Protein AF-A0AAV3FFI3-F1 (afdb_monomer_lite)

Sequence (305 aa):
MKSKNLKRFFKAIIVFIGLTLIIIVLMWIGVRVRYELLNNGFVESNINKFISGYFTLAALIGTILTLGYTWQSSKEKNLIEIVTKNRADWVKEMKVLFSDYFTKYDELKDNKNNINTNLDEGTTVKERTLTQIRNEISLRLNPNGVIDNEILSDLNNLILESKKTSNNKAETKKVKRNKKSKSDSIKGRKLSLREKVEKKIKIYLKCEWERIKFETKEGLKEYDFEYEFKKIQLINYFNYEEITVKELNNILIEIKLNQKSLLKKIYPQKTLSDEDINKQILKKIKKDKLSRKQVIQIITRIEEV

pLDDT: mean 72.65, std 15.22, range [31.03, 92.12]

Secondary structure (DSSP, 8-state):
--HHHHHHHHHHHHHHHHHHHHHHHHHHHHHHHHHHHHHTT--HHHHHHHHHHHHHHHHHHHHHHHHHHHHHHHHHHHHHHHHHHHHHHHHHHHHHHHHHHHHHHHHHHHHTTS-SS--HHHHHHHHHHHHHHHHHHHHHS-TT-HHHHHHHHHHHHHHHHHHHHHHTTTTTTSS-----------------HHHHHHHHHHHHHHHHHHHHHHHHHH-S----HHHHHHHHHHHHHHHTTSS-HHHHHHHHHHTT--HHHHHTTT-SS----HHHHHHHHHHHHHTT-S-HHHHHHHHHHHHH-

Structure (mmCIF, N/CA/C/O backbone):
data_AF-A0AAV3FFI3-F1
#
_entry.id   AF-A0AAV3FFI3-F1
#
loop_
_atom_site.group_PDB
_atom_site.id
_atom_site.type_symbol
_atom_site.label_atom_id
_atom_site.label_alt_id
_atom_site.label_comp_id
_atom_site.label_asym_id
_atom_site.label_entity_id
_atom_site.label_seq_id
_atom_site.pdbx_PDB_ins_code
_atom_site.Cartn_x
_atom_site.Cartn_y
_atom_site.Cartn_z
_atom_site.occupancy
_atom_site.B_iso_or_equiv
_atom_site.auth_seq_id
_atom_site.auth_comp_id
_atom_site.auth_asym_id
_atom_site.auth_atom_id
_atom_site.pdbx_PDB_model_num
ATOM 1 N N . MET A 1 1 ? 7.363 -17.527 -12.612 1.00 45.34 1 MET A N 1
ATOM 2 C CA . MET A 1 1 ? 7.727 -16.310 -13.376 1.00 45.34 1 MET A CA 1
ATOM 3 C C . MET A 1 1 ? 6.502 -15.859 -14.168 1.00 45.34 1 MET A C 1
ATOM 5 O O . MET A 1 1 ? 5.977 -16.654 -14.935 1.00 45.34 1 MET A O 1
ATOM 9 N N . LYS A 1 2 ? 5.954 -14.661 -13.907 1.00 45.53 2 LYS A N 1
ATOM 10 C CA . LYS A 1 2 ? 4.679 -14.197 -14.499 1.00 45.53 2 LYS A CA 1
ATOM 11 C C . LYS A 1 2 ? 4.798 -14.096 -16.033 1.00 45.53 2 LYS A C 1
ATOM 13 O O . LYS A 1 2 ? 5.769 -13.527 -16.527 1.00 45.53 2 LYS A O 1
ATOM 18 N N . SER A 1 3 ? 3.800 -14.588 -16.774 1.00 56.91 3 SER A N 1
ATOM 19 C CA . SER A 1 3 ? 3.772 -14.654 -18.253 1.00 56.91 3 SER A CA 1
ATOM 20 C C . SER A 1 3 ? 4.061 -13.321 -18.966 1.00 56.91 3 SER A C 1
ATOM 22 O O . SER A 1 3 ? 4.584 -13.312 -20.079 1.00 56.91 3 SER A O 1
ATOM 24 N N . LYS A 1 4 ? 3.793 -12.180 -18.312 1.00 55.50 4 LYS A N 1
ATOM 25 C CA . LYS A 1 4 ? 4.130 -10.835 -18.814 1.00 55.50 4 LYS A CA 1
ATOM 26 C C . LYS A 1 4 ? 5.642 -10.576 -18.914 1.00 55.50 4 LYS A C 1
ATOM 28 O O . LYS A 1 4 ? 6.064 -9.916 -19.860 1.00 55.50 4 LYS A O 1
ATOM 33 N N . ASN A 1 5 ? 6.458 -11.115 -18.004 1.00 61.53 5 ASN A N 1
ATOM 34 C CA . ASN A 1 5 ? 7.918 -10.953 -18.066 1.00 61.53 5 ASN A CA 1
ATOM 35 C C . ASN A 1 5 ? 8.520 -11.788 -19.202 1.00 61.53 5 ASN A C 1
ATOM 37 O O . ASN A 1 5 ? 9.428 -11.323 -19.882 1.00 61.53 5 ASN A O 1
ATOM 41 N N . LEU A 1 6 ? 7.945 -12.966 -19.472 1.00 70.50 6 LEU A N 1
ATOM 42 C CA . LEU A 1 6 ? 8.358 -13.825 -20.582 1.00 70.50 6 LEU A CA 1
ATOM 43 C C . LEU A 1 6 ? 8.106 -13.142 -21.937 1.00 70.50 6 LEU A C 1
ATOM 45 O O . LEU A 1 6 ? 8.992 -13.092 -22.780 1.00 70.50 6 LEU A O 1
ATOM 49 N N . LYS A 1 7 ? 6.927 -12.528 -22.123 1.00 70.88 7 LYS A N 1
ATOM 50 C CA . LYS A 1 7 ? 6.600 -11.786 -23.356 1.00 70.88 7 LYS A CA 1
ATOM 51 C C . LYS A 1 7 ? 7.532 -10.594 -23.600 1.00 70.88 7 LYS A C 1
ATOM 53 O O . LYS A 1 7 ? 7.911 -10.350 -24.741 1.00 70.88 7 LYS A O 1
ATOM 58 N N . ARG A 1 8 ? 7.919 -9.859 -22.550 1.00 68.38 8 ARG A N 1
ATOM 59 C CA . ARG A 1 8 ? 8.890 -8.754 -22.669 1.00 68.38 8 ARG A CA 1
ATOM 60 C C . ARG A 1 8 ? 10.287 -9.259 -23.023 1.00 68.38 8 ARG A C 1
ATOM 62 O O . ARG A 1 8 ? 10.935 -8.657 -23.869 1.00 68.38 8 ARG A O 1
ATOM 69 N N . PHE A 1 9 ? 10.706 -10.377 -22.433 1.00 71.44 9 PHE A N 1
ATOM 70 C CA . PHE A 1 9 ? 11.979 -11.022 -22.747 1.00 71.44 9 PHE A CA 1
ATOM 71 C C . PHE A 1 9 ? 12.037 -11.494 -24.207 1.00 71.44 9 PHE A C 1
ATOM 73 O O . PHE A 1 9 ? 12.977 -11.159 -24.917 1.00 71.44 9 PHE A O 1
ATOM 80 N N . PHE A 1 10 ? 10.985 -12.155 -24.703 1.00 74.19 10 PHE A N 1
ATOM 81 C CA . PHE A 1 10 ? 10.894 -12.529 -26.118 1.00 74.19 10 PHE A CA 1
ATOM 82 C C . PHE A 1 10 ? 10.883 -11.315 -27.050 1.00 74.19 10 PHE A C 1
ATOM 84 O O . PHE A 1 10 ? 11.551 -11.337 -28.077 1.00 74.19 10 PHE A O 1
ATOM 91 N N . LYS A 1 11 ? 10.191 -10.228 -26.683 1.00 76.44 11 LYS A N 1
ATOM 92 C CA . LYS A 1 11 ? 10.209 -8.989 -27.473 1.00 76.44 11 LYS A CA 1
ATOM 93 C C . LYS A 1 11 ? 11.614 -8.376 -27.537 1.00 76.44 11 LYS A C 1
ATOM 95 O O . LYS A 1 11 ? 12.022 -7.937 -28.604 1.00 76.44 11 LYS A O 1
ATOM 100 N N . ALA A 1 12 ? 12.362 -8.396 -26.432 1.00 73.12 12 ALA A N 1
ATOM 101 C CA . ALA A 1 12 ? 13.752 -7.942 -26.401 1.00 73.12 12 ALA A CA 1
ATOM 102 C C . ALA A 1 12 ? 14.672 -8.833 -27.254 1.00 73.12 12 ALA A C 1
ATOM 104 O O . ALA A 1 12 ? 15.484 -8.307 -28.007 1.00 73.12 12 ALA A O 1
ATOM 105 N N . ILE A 1 13 ? 14.498 -10.159 -27.206 1.00 78.31 13 ILE A N 1
ATOM 106 C CA . ILE A 1 13 ? 15.240 -11.104 -28.056 1.00 78.31 13 ILE A CA 1
ATOM 107 C C . ILE A 1 13 ? 14.945 -10.866 -29.538 1.00 78.31 13 ILE A C 1
ATOM 109 O O . ILE A 1 13 ? 15.871 -10.830 -30.336 1.00 78.31 13 ILE A O 1
ATOM 113 N N . ILE A 1 14 ? 13.681 -10.664 -29.916 1.00 81.19 14 ILE A N 1
ATOM 114 C CA . ILE A 1 14 ? 13.301 -10.395 -31.311 1.00 81.19 14 ILE A CA 1
ATOM 115 C C . ILE A 1 14 ? 13.943 -9.095 -31.805 1.00 81.19 14 ILE A C 1
ATOM 117 O O . ILE A 1 14 ? 14.486 -9.062 -32.904 1.00 81.19 14 ILE A O 1
ATOM 121 N N . VAL A 1 15 ? 13.927 -8.039 -30.986 1.00 76.62 15 VAL A N 1
ATOM 122 C CA . VAL A 1 15 ? 14.593 -6.770 -31.322 1.00 76.62 15 VAL A CA 1
ATOM 123 C C . VAL A 1 15 ? 16.107 -6.959 -31.440 1.00 76.62 15 VAL A C 1
ATOM 125 O O . VAL A 1 15 ? 16.710 -6.431 -32.369 1.00 76.62 15 VAL A O 1
ATOM 128 N N . PHE A 1 16 ? 16.717 -7.746 -30.550 1.00 77.19 16 PHE A N 1
ATOM 129 C CA . PHE A 1 16 ? 18.146 -8.050 -30.593 1.00 77.19 16 PHE A CA 1
ATOM 130 C C . PHE A 1 16 ? 18.533 -8.839 -31.851 1.00 77.19 16 PHE A C 1
ATOM 132 O O . PHE A 1 16 ? 19.470 -8.452 -32.538 1.00 77.19 16 PHE A O 1
ATOM 139 N N . ILE A 1 17 ? 17.775 -9.887 -32.195 1.00 80.00 17 ILE A N 1
ATOM 140 C CA . ILE A 1 17 ? 17.968 -10.676 -33.421 1.00 80.00 17 ILE A CA 1
ATOM 141 C C . ILE A 1 17 ? 17.766 -9.803 -34.668 1.00 80.00 17 ILE A C 1
ATOM 143 O O . ILE A 1 17 ? 18.512 -9.919 -35.635 1.00 80.00 17 ILE A O 1
ATOM 147 N N . GLY A 1 18 ? 16.781 -8.901 -34.650 1.00 80.44 18 GLY A N 1
ATOM 148 C CA . GLY A 1 18 ? 16.570 -7.940 -35.732 1.00 80.44 18 GLY A CA 1
ATOM 149 C C . GLY A 1 18 ? 17.767 -7.005 -35.915 1.00 80.44 18 GLY A C 1
ATOM 150 O O . GLY A 1 18 ? 18.242 -6.826 -37.031 1.00 80.44 18 GLY A O 1
ATOM 151 N N . LEU A 1 19 ? 18.303 -6.463 -34.819 1.00 77.12 19 LEU A N 1
ATOM 152 C CA . LEU A 1 19 ? 19.497 -5.614 -34.840 1.00 77.12 19 LEU A CA 1
ATOM 153 C C . LEU A 1 19 ? 20.742 -6.364 -35.325 1.00 77.12 19 LEU A C 1
ATOM 155 O O . LEU A 1 19 ? 21.486 -5.823 -36.140 1.00 77.12 19 LEU A O 1
ATOM 159 N N . THR A 1 20 ? 20.965 -7.604 -34.881 1.00 75.69 20 THR A N 1
ATOM 160 C CA . THR A 1 20 ? 22.111 -8.400 -35.348 1.00 75.69 20 THR A CA 1
ATOM 161 C C . THR A 1 20 ? 21.989 -8.762 -36.824 1.00 75.69 20 THR A C 1
ATOM 163 O O . THR A 1 20 ? 22.976 -8.652 -37.545 1.00 75.69 20 THR A O 1
ATOM 166 N N . LEU A 1 21 ? 20.791 -9.104 -37.310 1.00 79.88 21 LEU A N 1
ATOM 167 C CA . LEU A 1 21 ? 20.544 -9.321 -38.739 1.00 79.88 21 LEU A CA 1
ATOM 168 C C . LEU A 1 21 ? 20.811 -8.060 -39.564 1.00 79.88 21 LEU A C 1
ATOM 170 O O . LEU A 1 21 ? 21.457 -8.148 -40.604 1.00 79.88 21 LEU A O 1
ATOM 174 N N . ILE A 1 22 ? 20.380 -6.889 -39.087 1.00 81.38 22 ILE A N 1
ATOM 175 C CA . ILE A 1 22 ? 20.669 -5.610 -39.748 1.00 81.38 22 ILE A CA 1
ATOM 176 C C . ILE A 1 22 ? 22.182 -5.375 -39.819 1.00 81.38 22 ILE A C 1
ATOM 178 O O . ILE A 1 22 ? 22.686 -5.034 -40.884 1.00 81.38 22 ILE A O 1
ATOM 182 N N . ILE A 1 23 ? 22.926 -5.616 -38.734 1.00 78.50 23 ILE A N 1
ATOM 183 C CA . ILE A 1 23 ? 24.393 -5.480 -38.720 1.00 78.50 23 ILE A CA 1
ATOM 184 C C . ILE A 1 23 ? 25.053 -6.445 -39.716 1.00 78.50 23 ILE A C 1
ATOM 186 O O . ILE A 1 23 ? 25.950 -6.037 -40.450 1.00 78.50 23 ILE A O 1
ATOM 190 N N . ILE A 1 24 ? 24.597 -7.700 -39.786 1.00 80.81 24 ILE A N 1
ATOM 191 C CA . ILE A 1 24 ? 25.118 -8.699 -40.734 1.00 80.81 24 ILE A CA 1
ATOM 192 C C . ILE A 1 24 ? 24.857 -8.265 -42.181 1.00 80.81 24 ILE A C 1
ATOM 194 O O . ILE A 1 24 ? 25.761 -8.329 -43.011 1.00 80.81 24 ILE A O 1
ATOM 198 N N . VAL A 1 25 ? 23.650 -7.778 -42.485 1.00 82.88 25 VAL A N 1
ATOM 199 C CA . VAL A 1 25 ? 23.294 -7.264 -43.818 1.00 82.88 25 VAL A CA 1
ATOM 200 C C . VAL A 1 25 ? 24.149 -6.048 -44.177 1.00 82.88 25 VAL A C 1
ATOM 202 O O . VAL A 1 25 ? 24.670 -5.970 -45.286 1.00 82.88 25 VAL A O 1
ATOM 205 N N . LEU A 1 26 ? 24.350 -5.131 -43.232 1.00 78.12 26 LEU A N 1
ATOM 206 C CA . LEU A 1 26 ? 25.201 -3.953 -43.396 1.00 78.12 26 LEU A CA 1
ATOM 207 C C . LEU A 1 26 ? 26.669 -4.337 -43.665 1.00 78.12 26 LEU A C 1
ATOM 209 O O . LEU A 1 26 ? 27.274 -3.826 -44.608 1.00 78.12 26 LEU A O 1
ATOM 213 N N . MET A 1 27 ? 27.221 -5.303 -42.922 1.00 79.06 27 MET A N 1
ATOM 214 C CA . MET A 1 27 ? 28.560 -5.848 -43.187 1.00 79.06 27 MET A CA 1
ATOM 215 C C . MET A 1 27 ? 28.648 -6.512 -44.564 1.00 79.06 27 MET A C 1
ATOM 217 O O . MET A 1 27 ? 29.616 -6.293 -45.290 1.00 79.06 27 MET A O 1
ATOM 221 N N . TRP A 1 28 ? 27.634 -7.290 -44.948 1.00 84.56 28 TRP A N 1
ATOM 222 C CA . TRP A 1 28 ? 27.596 -7.971 -46.240 1.00 84.56 28 TRP A CA 1
ATOM 223 C C . TRP A 1 28 ? 27.559 -6.985 -47.414 1.00 84.56 28 TRP A C 1
ATOM 225 O O . TRP A 1 28 ? 28.308 -7.150 -48.376 1.00 84.56 28 TRP A O 1
ATOM 235 N N . ILE A 1 29 ? 26.765 -5.914 -47.304 1.00 81.31 29 ILE A N 1
ATOM 236 C CA . ILE A 1 29 ? 26.749 -4.812 -48.276 1.00 81.31 29 ILE A CA 1
ATOM 237 C C . ILE A 1 29 ? 28.133 -4.161 -48.359 1.00 81.31 29 ILE A C 1
ATOM 239 O O . ILE A 1 29 ? 28.643 -3.975 -49.459 1.00 81.31 29 ILE A O 1
ATOM 243 N N . GLY A 1 30 ? 28.777 -3.872 -47.223 1.00 76.19 30 GLY A N 1
ATOM 244 C CA . GLY A 1 30 ? 30.120 -3.285 -47.198 1.00 76.19 30 GLY A CA 1
ATOM 245 C C . GLY A 1 30 ? 31.177 -4.155 -47.891 1.00 76.19 30 GLY A C 1
ATOM 246 O O . GLY A 1 30 ? 31.969 -3.651 -48.687 1.00 76.19 30 GLY A O 1
ATOM 247 N N . VAL A 1 31 ? 31.158 -5.471 -47.650 1.00 81.12 31 VAL A N 1
ATOM 248 C CA . VAL A 1 31 ? 32.054 -6.436 -48.315 1.00 81.12 31 VAL A CA 1
ATOM 249 C C . VAL A 1 31 ? 31.775 -6.507 -49.816 1.00 81.12 31 VAL A C 1
ATOM 251 O O . VAL A 1 31 ? 32.712 -6.509 -50.614 1.00 81.12 31 VAL A O 1
ATOM 254 N N . ARG A 1 32 ? 30.499 -6.524 -50.213 1.00 81.81 32 ARG A N 1
ATOM 255 C CA . ARG A 1 32 ? 30.098 -6.579 -51.622 1.00 81.81 32 ARG A CA 1
ATOM 256 C C . ARG A 1 32 ? 30.507 -5.319 -52.383 1.00 81.81 32 ARG A C 1
ATOM 258 O O . ARG A 1 32 ? 31.117 -5.431 -53.439 1.00 81.81 32 ARG A O 1
ATOM 265 N N . VAL A 1 33 ? 30.251 -4.141 -51.814 1.00 79.88 33 VAL A N 1
ATOM 266 C CA . VAL A 1 33 ? 30.662 -2.849 -52.387 1.00 79.88 33 VAL A CA 1
ATOM 267 C C . VAL A 1 33 ? 32.185 -2.774 -52.512 1.00 79.88 33 VAL A C 1
ATOM 269 O O . VAL A 1 33 ? 32.691 -2.332 -53.539 1.00 79.88 33 VAL A O 1
ATOM 272 N N . ARG A 1 34 ? 32.939 -3.268 -51.518 1.00 75.81 34 ARG A N 1
ATOM 273 C CA . ARG A 1 34 ? 34.405 -3.365 -51.605 1.00 75.81 34 ARG A CA 1
ATOM 274 C C . ARG A 1 34 ? 34.852 -4.230 -52.786 1.00 75.81 34 ARG A C 1
ATOM 276 O O . ARG A 1 34 ? 35.742 -3.823 -53.527 1.00 75.81 34 ARG A O 1
ATOM 283 N N . TYR A 1 35 ? 34.258 -5.412 -52.936 1.00 81.25 35 TYR A N 1
ATOM 284 C CA 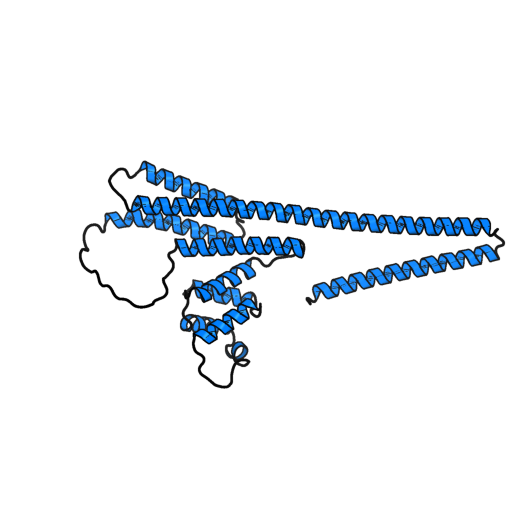. TYR A 1 35 ? 34.587 -6.350 -54.009 1.00 81.25 35 TYR A CA 1
ATOM 285 C C . TYR A 1 35 ? 34.296 -5.757 -55.397 1.00 81.25 35 TYR A C 1
ATOM 287 O O . TYR A 1 35 ? 35.119 -5.849 -56.303 1.00 81.25 35 TYR A O 1
ATOM 295 N N . GLU A 1 36 ? 33.159 -5.079 -55.544 1.00 80.31 36 GLU A N 1
ATOM 296 C CA . GLU A 1 36 ? 32.736 -4.445 -56.796 1.00 80.31 36 GLU A CA 1
ATOM 297 C C . GLU A 1 36 ? 33.610 -3.232 -57.163 1.00 80.31 36 GLU A C 1
ATOM 299 O O . GLU A 1 36 ? 33.994 -3.069 -58.319 1.00 80.31 36 GLU A O 1
ATOM 304 N N . LEU A 1 37 ? 34.018 -2.423 -56.179 1.00 74.31 37 LEU A N 1
ATOM 305 C CA . LEU A 1 37 ? 34.946 -1.306 -56.392 1.00 74.31 37 LEU A CA 1
ATOM 306 C C . LEU A 1 37 ? 36.362 -1.774 -56.767 1.00 74.31 37 LEU A C 1
ATOM 308 O O . LEU A 1 37 ? 36.989 -1.157 -57.627 1.00 74.31 37 LEU A O 1
ATOM 312 N N . LEU A 1 38 ? 36.849 -2.866 -56.165 1.00 75.31 38 LEU A N 1
ATOM 313 C CA . LEU A 1 38 ? 38.130 -3.485 -56.532 1.00 75.31 38 LEU A CA 1
ATOM 314 C C . LEU A 1 38 ? 38.108 -4.003 -57.977 1.00 75.31 38 LEU A C 1
ATOM 316 O O . LEU A 1 38 ? 39.032 -3.719 -58.737 1.00 75.31 38 LEU A O 1
ATOM 320 N N . ASN A 1 39 ? 37.037 -4.695 -58.380 1.00 79.06 39 ASN A N 1
ATOM 321 C CA . ASN A 1 39 ? 36.889 -5.197 -59.752 1.00 79.06 39 ASN A CA 1
ATOM 322 C C . ASN A 1 39 ? 36.745 -4.075 -60.795 1.00 79.06 39 ASN A C 1
ATOM 324 O O . ASN A 1 39 ? 37.142 -4.261 -61.941 1.00 79.06 39 ASN A O 1
ATOM 328 N N . ASN A 1 40 ? 36.236 -2.904 -60.402 1.00 78.50 40 ASN A N 1
ATOM 329 C CA . ASN A 1 40 ? 36.122 -1.724 -61.266 1.00 78.50 40 ASN A CA 1
ATOM 330 C C . ASN A 1 40 ? 37.404 -0.864 -61.320 1.00 78.50 40 ASN A C 1
ATOM 332 O O . ASN A 1 40 ? 37.378 0.237 -61.868 1.00 78.50 40 ASN A O 1
ATOM 336 N N . GLY A 1 41 ? 38.525 -1.334 -60.756 1.00 75.25 41 GLY A N 1
ATOM 337 C CA . GLY A 1 41 ? 39.833 -0.678 -60.876 1.00 75.25 41 GLY A CA 1
ATOM 338 C C . GLY A 1 41 ? 40.036 0.547 -59.978 1.00 75.25 41 GLY A C 1
ATOM 339 O O . GLY A 1 41 ? 40.942 1.344 -60.222 1.00 75.25 41 GLY A O 1
ATOM 340 N N . PHE A 1 42 ? 39.218 0.725 -58.934 1.00 72.56 42 PHE A N 1
ATOM 341 C CA . PHE A 1 42 ? 39.429 1.806 -57.968 1.00 72.56 42 PHE A CA 1
ATOM 342 C C . PHE A 1 42 ? 40.674 1.560 -57.107 1.00 72.56 42 PHE A C 1
ATOM 344 O O . PHE A 1 42 ? 40.926 0.454 -56.632 1.00 72.56 42 PHE A O 1
ATOM 351 N N . VAL A 1 43 ? 41.428 2.632 -56.841 1.00 77.06 43 VAL A N 1
ATOM 352 C CA . VAL A 1 43 ? 42.626 2.588 -55.992 1.00 77.06 43 VAL A CA 1
ATOM 353 C C . VAL A 1 43 ? 42.251 2.199 -54.558 1.00 77.06 43 VAL A C 1
ATOM 355 O O . VAL A 1 43 ? 41.381 2.814 -53.936 1.00 77.06 43 VAL A O 1
ATOM 358 N N . GLU A 1 44 ? 42.956 1.213 -54.005 1.00 75.06 44 GLU A N 1
ATOM 359 C CA . GLU A 1 44 ? 42.685 0.608 -52.693 1.00 75.06 44 GLU A CA 1
ATOM 360 C C . GLU A 1 44 ? 42.664 1.626 -51.532 1.00 75.06 44 GLU A C 1
ATOM 362 O O . GLU A 1 44 ? 41.899 1.489 -50.575 1.00 75.06 44 GLU A O 1
ATOM 367 N N . SER A 1 45 ? 43.420 2.723 -51.653 1.00 74.62 45 SER A N 1
ATOM 368 C CA . SER A 1 45 ? 43.424 3.828 -50.685 1.00 74.62 45 SER A CA 1
ATOM 369 C C . SER A 1 45 ? 42.074 4.554 -50.576 1.00 74.62 45 SER A C 1
ATOM 371 O O . SER A 1 45 ? 41.691 4.968 -49.480 1.00 74.62 45 SER A O 1
ATOM 373 N N . ASN A 1 46 ? 41.319 4.676 -51.671 1.00 75.88 46 ASN A N 1
ATOM 374 C CA . ASN A 1 46 ? 39.993 5.302 -51.677 1.00 75.88 46 ASN A CA 1
ATOM 375 C C . ASN A 1 46 ? 38.928 4.364 -51.099 1.00 75.88 46 ASN A C 1
ATOM 377 O O . ASN A 1 46 ? 38.037 4.802 -50.371 1.00 75.88 46 ASN A O 1
ATOM 381 N N . ILE A 1 47 ? 39.070 3.063 -51.353 1.00 74.44 47 ILE A N 1
ATOM 382 C CA . ILE A 1 47 ? 38.191 2.020 -50.817 1.00 74.44 47 ILE A CA 1
ATOM 383 C C . ILE A 1 47 ? 38.332 1.937 -49.289 1.00 74.44 47 ILE A C 1
ATOM 385 O O . ILE A 1 47 ? 37.331 1.927 -48.572 1.00 74.44 47 ILE A O 1
ATOM 389 N N . ASN A 1 48 ? 39.562 1.978 -48.769 1.00 75.19 48 ASN A N 1
ATOM 390 C CA . ASN A 1 48 ? 39.811 1.973 -47.325 1.00 75.19 48 ASN A CA 1
ATOM 391 C C . ASN A 1 48 ? 39.252 3.225 -46.626 1.00 75.19 48 ASN A C 1
ATOM 393 O O . ASN A 1 48 ? 38.698 3.120 -45.530 1.00 75.19 48 ASN A O 1
ATOM 397 N N . LYS A 1 49 ? 39.323 4.400 -47.269 1.00 77.81 49 LYS A N 1
ATOM 398 C CA . LYS A 1 49 ? 38.689 5.632 -46.764 1.00 77.81 49 LYS A CA 1
ATOM 399 C C . LYS A 1 49 ? 37.165 5.513 -46.710 1.00 77.81 49 LYS A C 1
ATOM 401 O O . LYS A 1 49 ? 36.568 5.908 -45.711 1.00 77.81 49 LYS A O 1
ATOM 406 N N . PHE A 1 50 ? 36.543 4.933 -47.737 1.00 75.88 50 PHE A N 1
ATOM 407 C CA . PHE A 1 50 ? 35.096 4.708 -47.772 1.00 75.88 50 PHE A CA 1
ATOM 408 C C . PHE A 1 50 ? 34.634 3.739 -46.673 1.00 75.88 50 PHE A C 1
ATOM 410 O O . PHE A 1 50 ? 33.704 4.043 -45.929 1.00 75.88 50 PHE A O 1
ATOM 417 N N . ILE A 1 51 ? 35.326 2.606 -46.514 1.00 76.25 51 ILE A N 1
ATOM 418 C CA . ILE A 1 51 ? 35.023 1.607 -45.478 1.00 76.25 51 ILE A CA 1
ATOM 419 C C . ILE A 1 51 ? 35.192 2.205 -44.075 1.00 76.25 51 ILE A C 1
ATOM 421 O O . ILE A 1 51 ? 34.329 2.025 -43.217 1.00 76.25 51 ILE A O 1
ATOM 425 N N . SER A 1 52 ? 36.268 2.962 -43.845 1.00 75.81 52 SER A N 1
ATOM 426 C CA . SER A 1 52 ? 36.492 3.671 -42.580 1.00 75.81 52 SER A CA 1
ATOM 427 C C . SER A 1 52 ? 35.378 4.687 -42.283 1.00 75.81 52 SER A C 1
ATOM 429 O O . SER A 1 52 ? 34.828 4.707 -41.177 1.00 75.81 52 SER A O 1
ATOM 431 N N . GLY A 1 53 ? 34.962 5.471 -43.285 1.00 75.00 53 GLY A N 1
ATOM 432 C CA . GLY A 1 53 ? 33.832 6.397 -43.165 1.00 75.00 53 GLY A CA 1
ATOM 433 C C . GLY A 1 53 ? 32.515 5.687 -42.835 1.00 75.00 53 GLY A C 1
ATOM 434 O O . GLY A 1 53 ? 31.767 6.135 -41.966 1.00 75.00 53 GLY A O 1
ATOM 435 N N . TYR A 1 54 ? 32.268 4.532 -43.456 1.00 76.50 54 TYR A N 1
ATOM 436 C CA . TYR A 1 54 ? 31.090 3.705 -43.202 1.00 76.50 54 TYR A CA 1
ATOM 437 C C . TYR A 1 54 ? 31.041 3.163 -41.765 1.00 76.50 54 TYR A C 1
ATOM 439 O O . TYR A 1 54 ? 30.023 3.304 -41.084 1.00 76.50 54 TYR A O 1
ATOM 447 N N . PHE A 1 55 ? 32.145 2.595 -41.265 1.00 77.44 55 PHE A N 1
ATOM 448 C CA . PHE A 1 55 ? 32.213 2.107 -39.882 1.00 77.44 55 PHE A CA 1
ATOM 449 C C . PHE A 1 55 ? 32.077 3.238 -38.858 1.00 77.44 55 PHE A C 1
ATOM 451 O O . PHE A 1 55 ? 31.423 3.060 -37.830 1.00 77.44 55 PHE A O 1
ATOM 458 N N . THR A 1 56 ? 32.624 4.417 -39.161 1.00 78.06 56 THR A N 1
ATOM 459 C CA . THR A 1 56 ? 32.482 5.607 -38.311 1.00 78.06 56 THR A CA 1
ATOM 460 C C . THR A 1 56 ? 31.018 6.048 -38.214 1.00 78.06 56 THR A C 1
ATOM 462 O O . THR A 1 56 ? 30.520 6.312 -37.119 1.00 78.06 56 THR A O 1
ATOM 465 N N . LEU A 1 57 ? 30.292 6.056 -39.336 1.00 72.00 57 LEU A N 1
ATOM 466 C CA . LEU A 1 57 ? 28.866 6.388 -39.364 1.00 72.00 57 LEU A CA 1
ATOM 467 C C . LEU A 1 57 ? 28.023 5.364 -38.584 1.00 72.00 57 LEU A C 1
ATOM 469 O O . LEU A 1 57 ? 27.145 5.746 -37.809 1.00 72.00 57 LEU A O 1
ATOM 473 N N . ALA A 1 58 ? 28.318 4.070 -38.732 1.00 75.12 58 ALA A N 1
ATOM 474 C CA . ALA A 1 58 ? 27.643 3.009 -37.985 1.00 75.12 58 ALA A CA 1
ATOM 475 C C . ALA A 1 58 ? 27.869 3.131 -36.465 1.00 75.12 58 ALA A C 1
ATOM 477 O O . ALA A 1 58 ? 26.921 3.010 -35.684 1.00 75.12 58 ALA A O 1
ATOM 478 N N . ALA A 1 59 ? 29.100 3.433 -36.036 1.00 75.81 59 ALA A N 1
ATOM 479 C CA . ALA A 1 59 ? 29.427 3.668 -34.630 1.00 75.81 59 ALA A CA 1
ATOM 480 C C . ALA A 1 59 ? 28.693 4.896 -34.059 1.00 75.81 59 ALA A C 1
ATOM 482 O O . ALA A 1 59 ? 28.198 4.863 -32.927 1.00 75.81 59 ALA A O 1
ATOM 483 N N . LEU A 1 60 ? 28.557 5.961 -34.854 1.00 70.19 60 LEU A N 1
ATOM 484 C CA . LEU A 1 60 ? 27.832 7.172 -34.470 1.00 70.19 60 LEU A CA 1
ATOM 485 C C . LEU A 1 60 ? 26.333 6.894 -34.272 1.00 70.19 60 LEU A C 1
ATOM 487 O O . LEU A 1 60 ? 25.769 7.293 -33.253 1.00 70.19 60 LEU A O 1
ATOM 491 N N . ILE A 1 61 ? 25.705 6.128 -35.170 1.00 72.88 61 ILE A N 1
ATOM 492 C CA . ILE A 1 61 ? 24.304 5.692 -35.021 1.00 72.88 61 ILE A CA 1
ATOM 493 C C . ILE A 1 61 ? 24.131 4.839 -33.756 1.00 72.88 61 ILE A C 1
ATOM 495 O O . ILE A 1 61 ? 23.209 5.077 -32.972 1.00 72.88 61 ILE A O 1
ATOM 499 N N . GLY A 1 62 ? 25.035 3.885 -33.509 1.00 74.44 62 GLY A N 1
ATOM 500 C CA . GLY A 1 62 ? 25.015 3.068 -32.290 1.00 74.44 62 GLY A CA 1
ATOM 501 C C . GLY A 1 62 ? 25.137 3.904 -31.010 1.00 74.44 62 GLY A C 1
ATOM 502 O O . GLY A 1 62 ? 24.431 3.656 -30.028 1.00 74.44 62 GLY A O 1
ATOM 503 N N . THR A 1 63 ? 25.970 4.945 -31.039 1.00 74.31 63 THR A N 1
ATOM 504 C CA . THR A 1 63 ? 26.144 5.882 -29.920 1.00 74.31 63 THR A CA 1
ATOM 505 C C . THR A 1 63 ? 24.873 6.694 -29.666 1.00 74.31 63 THR A C 1
ATOM 507 O O . THR A 1 63 ? 24.430 6.780 -28.521 1.00 74.31 63 THR A O 1
ATOM 510 N N . ILE A 1 64 ? 24.228 7.220 -30.715 1.00 72.31 64 ILE A N 1
ATOM 511 C CA . ILE A 1 64 ? 22.961 7.964 -30.600 1.00 72.31 64 ILE A CA 1
ATOM 512 C C . ILE A 1 64 ? 21.852 7.080 -30.017 1.00 72.31 64 ILE A C 1
ATOM 514 O O . ILE A 1 64 ? 21.139 7.508 -29.109 1.00 72.31 64 ILE A O 1
ATOM 518 N N . LEU A 1 65 ? 21.722 5.837 -30.491 1.00 72.31 65 LEU A N 1
ATOM 519 C CA . LEU A 1 65 ? 20.728 4.892 -29.970 1.00 72.31 65 LEU A CA 1
ATOM 520 C C . LEU A 1 65 ? 20.968 4.573 -28.489 1.00 72.31 65 LEU A C 1
ATOM 522 O O . LEU A 1 65 ? 20.026 4.555 -27.694 1.00 72.31 65 LEU A O 1
ATOM 526 N N . THR A 1 66 ? 22.231 4.373 -28.108 1.00 73.50 66 THR A N 1
ATOM 527 C CA . THR A 1 66 ? 22.613 4.106 -26.716 1.00 73.50 66 THR A CA 1
ATOM 528 C C . THR A 1 66 ? 22.305 5.308 -25.822 1.00 73.50 66 THR A C 1
ATOM 530 O O . THR A 1 66 ? 21.702 5.135 -24.765 1.00 73.50 66 THR A O 1
ATOM 533 N N . LEU A 1 67 ? 22.639 6.526 -26.263 1.00 68.50 67 LEU A N 1
ATOM 534 C CA . LEU A 1 67 ? 22.320 7.773 -25.556 1.00 68.50 67 LEU A CA 1
ATOM 535 C C . LEU A 1 67 ? 20.808 7.996 -25.411 1.00 68.50 67 LEU A C 1
ATOM 537 O O . LEU A 1 67 ? 20.339 8.402 -24.350 1.00 68.50 67 LEU A O 1
ATOM 541 N N . GLY A 1 68 ? 20.026 7.697 -26.451 1.00 68.25 68 GLY A N 1
ATOM 542 C CA . GLY A 1 68 ? 18.566 7.782 -26.389 1.00 68.25 68 GLY A CA 1
ATOM 543 C C . GLY A 1 68 ? 17.979 6.843 -25.331 1.00 68.25 68 GLY A C 1
ATOM 544 O O . GLY A 1 68 ? 17.140 7.252 -24.525 1.00 68.25 68 GLY A O 1
ATOM 545 N N . TYR A 1 69 ? 18.467 5.600 -25.279 1.00 72.25 69 TYR A N 1
ATOM 546 C CA . TYR A 1 69 ? 18.014 4.611 -24.301 1.00 72.25 69 TYR A CA 1
ATOM 547 C C . TYR A 1 69 ? 18.428 4.965 -22.865 1.00 72.25 69 TYR A C 1
ATOM 549 O O . TYR A 1 69 ? 17.614 4.864 -21.940 1.00 72.25 69 TYR A O 1
ATOM 557 N N . THR A 1 70 ? 19.670 5.416 -22.654 1.00 68.44 70 THR A N 1
ATOM 558 C CA . THR A 1 70 ? 20.135 5.840 -21.323 1.00 68.44 70 THR A CA 1
ATOM 559 C C . THR A 1 70 ? 19.374 7.066 -20.830 1.00 68.44 70 THR A C 1
ATOM 561 O O . THR A 1 70 ? 19.005 7.112 -19.654 1.00 68.44 70 THR A O 1
ATOM 564 N N . TRP A 1 71 ? 19.046 8.013 -21.715 1.00 72.69 71 TRP A N 1
ATOM 565 C CA . TRP A 1 71 ? 18.244 9.182 -21.359 1.00 72.69 71 TRP A CA 1
ATOM 566 C C . TRP A 1 71 ? 16.814 8.807 -20.956 1.00 72.69 71 TRP A C 1
ATOM 568 O O . TRP A 1 71 ? 16.327 9.270 -19.921 1.00 72.69 71 TRP A O 1
ATOM 578 N N . GLN A 1 72 ? 16.151 7.928 -21.714 1.00 73.00 72 GLN A N 1
ATOM 579 C CA . GLN A 1 72 ? 14.819 7.435 -21.355 1.00 73.00 72 GLN A CA 1
ATOM 580 C C . GLN A 1 72 ? 14.837 6.703 -20.005 1.00 73.00 72 GLN A C 1
ATOM 582 O O . GLN A 1 72 ? 14.009 6.985 -19.138 1.00 73.00 72 GLN A O 1
ATOM 587 N N . SER A 1 73 ? 15.815 5.819 -19.790 1.00 74.06 73 SER A N 1
ATOM 588 C CA . SER A 1 73 ? 15.955 5.088 -18.527 1.00 74.06 73 SER A CA 1
ATOM 589 C C . SER A 1 73 ? 16.222 6.019 -17.339 1.00 74.06 73 SER A C 1
ATOM 591 O O . SER A 1 73 ? 15.666 5.814 -16.259 1.00 74.06 73 SER A O 1
ATOM 593 N N . SER A 1 74 ? 17.026 7.069 -17.527 1.00 71.75 74 SER A N 1
ATOM 594 C CA . SER A 1 74 ? 17.275 8.080 -16.494 1.00 71.75 74 SER A CA 1
ATOM 595 C C . SER A 1 74 ? 16.007 8.864 -16.141 1.00 71.75 74 SER A C 1
ATOM 597 O O . SER A 1 74 ? 15.725 9.042 -14.957 1.00 71.75 74 SER A O 1
ATOM 599 N N . LYS A 1 75 ? 15.188 9.256 -17.129 1.00 75.00 75 LYS A N 1
ATOM 600 C CA . LYS A 1 75 ? 13.896 9.919 -16.874 1.00 75.00 75 LYS A CA 1
ATOM 601 C C . LYS A 1 75 ? 12.942 9.037 -16.070 1.00 75.00 75 LYS A C 1
ATOM 603 O O . LYS A 1 75 ? 12.330 9.520 -15.122 1.00 75.00 75 LYS A O 1
ATOM 608 N N . GLU A 1 76 ? 12.831 7.755 -16.423 1.00 77.00 76 GLU A N 1
ATOM 609 C CA . GLU A 1 76 ? 11.976 6.810 -15.694 1.00 77.00 76 GLU A CA 1
ATOM 610 C C . GLU A 1 76 ? 12.438 6.629 -14.243 1.00 77.00 76 GLU A 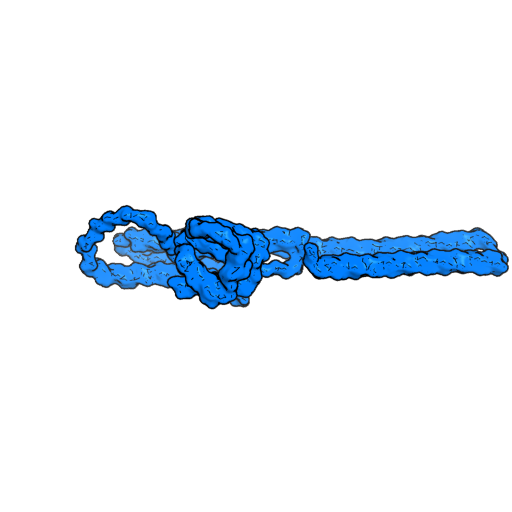C 1
ATOM 612 O O . GLU A 1 76 ? 11.612 6.672 -13.331 1.00 77.00 76 GLU A O 1
ATOM 617 N N . LYS A 1 77 ? 13.751 6.495 -14.009 1.00 79.62 77 LYS A N 1
ATOM 618 C CA . LYS A 1 77 ? 14.317 6.410 -12.653 1.00 79.62 77 LYS A CA 1
ATOM 619 C C . LYS A 1 77 ? 14.044 7.670 -11.834 1.00 79.62 77 LYS A C 1
ATOM 621 O O . LYS A 1 77 ? 13.563 7.550 -10.711 1.00 79.62 77 LYS A O 1
ATOM 626 N N . ASN A 1 78 ? 14.272 8.851 -12.410 1.00 80.06 78 ASN A N 1
ATOM 627 C CA . ASN A 1 78 ? 14.011 10.124 -11.735 1.00 80.06 78 ASN A CA 1
ATOM 628 C C . ASN A 1 78 ? 12.526 10.272 -11.376 1.00 80.06 78 ASN A C 1
ATOM 630 O O . ASN A 1 78 ? 12.196 10.713 -10.280 1.00 80.06 78 ASN A O 1
ATOM 634 N N . LEU A 1 79 ? 11.616 9.870 -12.269 1.00 80.50 79 LEU A N 1
ATOM 635 C CA . LEU A 1 79 ? 10.181 9.909 -11.992 1.00 80.50 79 LEU A CA 1
ATOM 636 C C . LEU A 1 79 ? 9.800 8.972 -10.837 1.00 80.50 79 LEU A C 1
ATOM 638 O O . LEU A 1 79 ? 9.054 9.376 -9.947 1.00 80.50 79 LEU A O 1
ATOM 642 N N . ILE A 1 80 ? 10.320 7.739 -10.834 1.00 84.00 80 ILE A N 1
ATOM 643 C CA . ILE A 1 80 ? 10.095 6.781 -9.742 1.00 84.00 80 ILE A CA 1
ATOM 644 C C . ILE A 1 80 ? 10.604 7.362 -8.421 1.00 84.00 80 ILE A C 1
ATOM 646 O O . ILE A 1 80 ? 9.896 7.301 -7.418 1.00 84.00 80 ILE A O 1
ATOM 650 N N . GLU A 1 81 ? 11.796 7.955 -8.411 1.00 83.38 81 GLU A N 1
ATOM 651 C CA . GLU A 1 81 ? 12.381 8.566 -7.218 1.00 83.38 81 GLU A CA 1
ATOM 652 C C . GLU A 1 81 ? 11.526 9.724 -6.690 1.00 83.38 81 GLU A C 1
ATOM 654 O O . GLU A 1 81 ? 11.178 9.739 -5.511 1.00 83.38 81 GLU A O 1
ATOM 659 N N . ILE A 1 82 ? 11.105 10.646 -7.561 1.00 83.62 82 ILE A N 1
ATOM 660 C CA . ILE A 1 82 ? 10.256 11.782 -7.178 1.00 83.62 82 ILE A CA 1
ATOM 661 C C . ILE A 1 82 ? 8.918 11.295 -6.608 1.00 83.62 82 ILE A C 1
ATOM 663 O O . ILE A 1 82 ? 8.502 11.741 -5.540 1.00 83.62 82 ILE A O 1
ATOM 667 N N . VAL A 1 83 ? 8.246 10.357 -7.286 1.00 82.06 83 VAL A N 1
ATOM 668 C CA . VAL A 1 83 ? 6.940 9.842 -6.843 1.00 82.06 83 VAL A CA 1
ATOM 669 C C . VAL A 1 83 ? 7.064 9.095 -5.514 1.00 82.06 83 VAL A C 1
ATOM 671 O O . VAL A 1 83 ? 6.270 9.327 -4.602 1.00 82.06 83 VAL A O 1
ATOM 674 N N . THR A 1 84 ? 8.065 8.222 -5.378 1.00 86.19 84 THR A N 1
ATOM 675 C CA . THR A 1 84 ? 8.273 7.442 -4.148 1.00 86.19 84 THR A CA 1
ATOM 676 C C . THR A 1 84 ? 8.693 8.323 -2.976 1.00 86.19 84 THR A C 1
ATOM 678 O O . THR A 1 84 ? 8.211 8.100 -1.867 1.00 86.19 84 THR A O 1
ATOM 681 N N . LYS A 1 85 ? 9.504 9.364 -3.209 1.00 87.31 85 LYS A N 1
ATOM 682 C CA . LYS A 1 85 ? 9.863 10.365 -2.197 1.00 87.31 85 LYS A CA 1
ATOM 683 C C . LYS A 1 85 ? 8.647 11.169 -1.741 1.00 87.31 85 LYS A C 1
ATOM 685 O O . LYS A 1 85 ? 8.361 11.182 -0.548 1.00 87.31 85 LYS A O 1
ATOM 690 N N . ASN A 1 86 ? 7.884 11.741 -2.675 1.00 83.69 86 ASN A N 1
ATOM 691 C CA . ASN A 1 86 ? 6.669 12.498 -2.358 1.00 83.69 86 ASN A CA 1
ATOM 692 C C . ASN A 1 86 ? 5.672 11.653 -1.558 1.00 83.69 86 ASN A C 1
ATOM 694 O O . ASN A 1 86 ? 5.102 12.119 -0.574 1.00 83.69 86 ASN A O 1
ATOM 698 N N . ARG A 1 87 ? 5.484 10.383 -1.939 1.00 85.56 87 ARG A N 1
ATOM 699 C CA . ARG A 1 87 ? 4.599 9.482 -1.197 1.00 85.56 87 ARG A CA 1
ATOM 700 C C . ARG A 1 87 ? 5.165 9.105 0.172 1.00 85.56 87 ARG A C 1
ATOM 702 O O . ARG A 1 87 ? 4.403 9.020 1.128 1.00 85.56 87 ARG A O 1
ATOM 709 N N . ALA A 1 88 ? 6.475 8.893 0.295 1.00 88.81 88 ALA A N 1
ATOM 710 C CA . ALA A 1 88 ? 7.109 8.620 1.583 1.00 88.81 88 ALA A CA 1
ATOM 711 C C . ALA A 1 88 ? 6.964 9.797 2.554 1.00 88.81 88 ALA A C 1
ATOM 713 O O . ALA A 1 88 ? 6.692 9.575 3.735 1.00 88.81 88 ALA A O 1
ATOM 714 N N . ASP A 1 89 ? 7.110 11.027 2.065 1.00 88.81 89 ASP A N 1
ATOM 715 C CA . ASP A 1 89 ? 6.909 12.231 2.868 1.00 88.81 89 ASP A CA 1
ATOM 716 C C . ASP A 1 89 ? 5.433 12.385 3.258 1.00 88.81 89 ASP A C 1
ATOM 718 O O . ASP A 1 89 ? 5.135 12.515 4.446 1.00 88.81 89 ASP A O 1
ATOM 722 N N . TRP A 1 90 ? 4.503 12.169 2.323 1.00 91.50 90 TRP A N 1
ATOM 723 C CA . TRP A 1 90 ? 3.071 12.102 2.634 1.00 91.50 90 TRP A CA 1
ATOM 724 C C . TRP A 1 90 ? 2.742 11.046 3.712 1.00 91.50 90 TRP A C 1
ATOM 726 O O . TRP A 1 90 ? 2.012 11.351 4.652 1.00 91.50 90 TRP A O 1
ATOM 736 N N . VAL A 1 91 ? 3.320 9.833 3.667 1.00 90.25 91 VAL A N 1
ATOM 737 C CA . VAL A 1 91 ? 3.104 8.798 4.708 1.00 90.25 91 VAL A CA 1
ATOM 738 C C . VAL A 1 91 ? 3.586 9.272 6.084 1.00 90.25 91 VAL A C 1
ATOM 740 O O . VAL A 1 91 ? 2.925 9.000 7.092 1.00 90.25 91 VAL A O 1
ATOM 743 N N . LYS A 1 92 ? 4.730 9.967 6.156 1.00 90.19 92 LYS A N 1
ATOM 744 C CA . LYS A 1 92 ? 5.243 10.516 7.423 1.00 90.19 92 LYS A CA 1
ATOM 745 C C . LYS A 1 92 ? 4.291 11.564 7.981 1.00 90.19 92 LYS A C 1
ATOM 747 O O . LYS A 1 92 ? 3.966 11.502 9.164 1.00 90.19 92 LYS A O 1
ATOM 752 N N . GLU A 1 93 ? 3.823 12.480 7.141 1.00 88.25 93 GLU A N 1
ATOM 753 C CA . GLU A 1 93 ? 2.894 13.525 7.562 1.00 88.25 93 GLU A CA 1
ATOM 754 C C . GLU A 1 93 ? 1.546 12.940 8.005 1.00 88.25 93 GLU A C 1
ATOM 756 O O . GLU A 1 93 ? 1.040 13.288 9.070 1.00 88.25 93 GLU A O 1
ATOM 761 N N . MET A 1 94 ? 1.004 11.967 7.264 1.00 89.00 94 MET A N 1
ATOM 762 C CA . MET A 1 94 ? -0.222 11.262 7.655 1.00 89.00 94 MET A CA 1
ATOM 763 C C . MET A 1 94 ? -0.073 10.561 9.006 1.00 89.00 94 MET A C 1
ATOM 765 O O . MET A 1 94 ? -0.992 10.587 9.822 1.00 89.00 94 MET A O 1
ATOM 769 N N . LYS A 1 95 ? 1.088 9.956 9.284 1.00 91.19 95 LYS A N 1
ATOM 770 C CA . LYS A 1 95 ? 1.364 9.330 10.583 1.00 91.19 95 LYS A CA 1
ATOM 771 C C . LYS A 1 95 ? 1.299 10.342 11.731 1.00 91.19 95 LYS A C 1
ATOM 773 O O . LYS A 1 95 ? 0.772 9.995 12.787 1.00 91.19 95 LYS A O 1
ATOM 778 N N . VAL A 1 96 ? 1.815 11.555 11.527 1.00 91.06 96 VAL A N 1
ATOM 779 C CA . VAL A 1 96 ? 1.729 12.647 12.511 1.00 91.06 96 VAL A CA 1
ATOM 780 C C . VAL A 1 96 ? 0.271 13.053 12.713 1.00 91.06 96 VAL A C 1
ATOM 782 O O . VAL A 1 96 ? -0.214 12.979 13.836 1.00 91.06 96 VAL A O 1
ATOM 785 N N . LEU A 1 97 ? -0.468 13.329 11.635 1.00 89.69 97 LEU A N 1
ATOM 786 C CA . LEU A 1 97 ? -1.879 13.728 11.724 1.00 89.69 97 LEU A CA 1
ATOM 787 C C . LEU A 1 97 ? -2.760 12.698 12.431 1.00 89.69 97 LEU A C 1
ATOM 789 O O . LEU A 1 97 ? -3.592 13.055 13.263 1.00 89.69 97 LEU A O 1
ATOM 793 N N . PHE A 1 98 ? -2.580 11.410 12.135 1.00 90.62 98 PHE A N 1
ATOM 794 C CA . PHE A 1 98 ? -3.318 10.361 12.834 1.00 90.62 98 PHE A CA 1
ATOM 795 C C . PHE A 1 98 ? -2.928 10.270 14.313 1.00 90.62 98 PHE A C 1
ATOM 797 O O . PHE A 1 98 ? -3.798 10.056 15.155 1.00 90.62 98 PHE A O 1
ATOM 804 N N . SER A 1 99 ? -1.648 10.452 14.647 1.00 92.12 99 SER A N 1
ATOM 805 C CA . SER A 1 99 ? -1.189 10.493 16.040 1.00 92.12 99 SER A CA 1
ATOM 806 C C . SER A 1 99 ? -1.827 11.657 16.802 1.00 92.12 99 SER A C 1
ATOM 808 O O . SER A 1 99 ? -2.353 11.466 17.902 1.00 92.12 99 SER A O 1
ATOM 810 N N . ASP A 1 100 ? -1.844 12.842 16.195 1.00 90.06 100 ASP A N 1
ATOM 811 C CA . ASP A 1 100 ? -2.441 14.047 16.771 1.00 90.06 100 ASP A CA 1
ATOM 812 C C . ASP A 1 100 ? -3.951 13.881 16.944 1.00 90.06 100 ASP A C 1
ATOM 814 O O . ASP A 1 100 ? -4.497 14.203 18.001 1.00 90.06 100 ASP A O 1
ATOM 818 N N . TYR A 1 101 ? -4.622 13.285 15.952 1.00 91.56 101 TYR A N 1
ATOM 819 C CA . TYR A 1 101 ? -6.040 12.946 16.030 1.00 91.56 101 TYR A CA 1
ATOM 820 C C . TYR A 1 101 ? -6.345 12.057 17.242 1.00 91.56 101 TYR A C 1
ATOM 822 O O . TYR A 1 101 ? -7.226 12.383 18.039 1.00 91.56 101 TYR A O 1
ATOM 830 N N . PHE A 1 102 ? -5.619 10.946 17.413 1.00 90.75 102 PHE A N 1
ATOM 831 C CA . PHE A 1 102 ? -5.863 10.031 18.532 1.00 90.75 102 PHE A CA 1
ATOM 832 C C . PHE A 1 102 ? -5.532 10.661 19.882 1.00 90.75 102 PHE A C 1
ATOM 834 O O . PHE A 1 102 ? -6.289 10.477 20.830 1.00 90.75 102 PHE A O 1
ATOM 841 N N . THR A 1 103 ? -4.472 11.465 19.951 1.00 89.25 103 THR A N 1
ATOM 842 C CA . THR A 1 103 ? -4.105 12.200 21.168 1.00 89.25 103 THR A CA 1
ATOM 843 C C . THR A 1 103 ? -5.224 13.154 21.578 1.00 89.25 103 THR A C 1
ATOM 845 O O . THR A 1 103 ? -5.677 13.138 22.722 1.00 89.25 103 THR A O 1
ATOM 848 N N . LYS A 1 104 ? -5.751 13.938 20.629 1.00 87.44 104 LYS A N 1
ATOM 849 C CA . LYS A 1 104 ? -6.862 14.864 20.889 1.00 87.44 104 LYS A CA 1
ATOM 850 C C . LYS A 1 104 ? -8.170 14.152 21.206 1.00 87.44 104 LYS A C 1
ATOM 852 O O . LYS A 1 104 ? -8.938 14.636 22.037 1.00 87.44 104 LYS A O 1
ATOM 857 N N . TYR A 1 105 ? -8.416 13.003 20.588 1.00 86.56 105 TYR A N 1
ATOM 858 C CA . TYR A 1 105 ? -9.558 12.160 20.918 1.00 86.56 105 TYR A CA 1
ATOM 859 C C . TYR A 1 105 ? -9.479 11.626 22.357 1.00 86.56 105 TYR A C 1
ATOM 861 O O . TYR A 1 105 ? -10.466 11.701 23.091 1.00 86.56 105 TYR A O 1
ATOM 869 N N . ASP A 1 106 ? -8.314 11.134 22.781 1.00 85.56 106 ASP A N 1
ATOM 870 C CA . ASP A 1 106 ? -8.113 10.613 24.134 1.00 85.56 106 ASP A CA 1
ATOM 871 C C . ASP A 1 106 ? -8.225 11.749 25.176 1.00 85.56 106 ASP A C 1
ATOM 873 O O . ASP A 1 106 ? -8.970 11.619 26.147 1.00 85.56 106 ASP A O 1
ATOM 877 N N . GLU A 1 107 ? -7.640 12.927 24.909 1.00 83.44 107 GLU A N 1
ATOM 878 C CA . GLU A 1 107 ? -7.812 14.134 25.739 1.00 83.44 107 GLU A CA 1
ATOM 879 C C . GLU A 1 107 ? -9.286 14.548 25.911 1.00 83.44 107 GLU A C 1
ATOM 881 O O . GLU A 1 107 ? -9.700 14.992 26.988 1.00 83.44 107 GLU A O 1
ATOM 886 N N . LEU A 1 108 ? -10.081 14.459 24.839 1.00 81.06 108 LEU A N 1
ATOM 887 C CA . LEU A 1 108 ? -11.517 14.751 24.864 1.00 81.06 108 LEU A CA 1
ATOM 888 C C . LEU A 1 108 ? -12.281 13.745 25.725 1.00 81.06 108 LEU A C 1
ATOM 890 O O . LEU A 1 108 ? -13.221 14.116 26.431 1.00 81.06 108 LEU A O 1
ATOM 894 N N . LYS A 1 109 ? -11.887 12.474 25.666 1.00 77.56 109 LYS A N 1
ATOM 895 C CA . LYS A 1 109 ? -12.518 11.394 26.420 1.00 77.56 109 LYS A CA 1
ATOM 896 C C . LYS A 1 109 ? -12.191 11.472 27.914 1.00 77.56 109 LYS A C 1
ATOM 898 O O . LYS A 1 109 ? -13.097 11.305 28.733 1.00 77.56 109 LYS A O 1
ATOM 903 N N . ASP A 1 110 ? -10.944 11.778 28.263 1.00 71.12 110 ASP A N 1
ATOM 904 C CA . ASP A 1 110 ? -10.469 11.837 29.650 1.00 71.12 110 ASP A CA 1
ATOM 905 C C . ASP A 1 110 ? -11.009 13.060 30.401 1.00 71.12 110 ASP A C 1
ATOM 907 O O . ASP A 1 110 ? -11.518 12.924 31.518 1.00 71.12 110 ASP A O 1
ATOM 911 N N . ASN A 1 111 ? -11.032 14.240 29.768 1.00 61.62 111 ASN A N 1
ATOM 912 C CA . ASN A 1 111 ? -11.611 15.445 30.375 1.00 61.62 111 ASN A CA 1
ATOM 913 C C . ASN A 1 111 ? -13.113 15.297 30.676 1.00 61.62 111 ASN A C 1
ATOM 915 O O . ASN A 1 111 ? -13.599 15.809 31.682 1.00 61.62 111 ASN A O 1
ATOM 919 N N . LYS A 1 112 ? -13.858 14.549 29.853 1.00 56.75 112 LYS A N 1
ATOM 920 C CA . LYS A 1 112 ? -15.296 14.298 30.073 1.00 56.75 112 LYS A CA 1
ATOM 921 C C . LYS A 1 112 ? -15.583 13.308 31.214 1.00 56.75 112 LYS A C 1
ATOM 923 O O . LYS A 1 112 ? -16.732 13.185 31.645 1.00 56.75 112 LYS A O 1
ATOM 928 N N . ASN A 1 113 ? -14.577 12.595 31.726 1.00 54.97 113 ASN A N 1
ATOM 929 C CA . ASN A 1 113 ? -14.722 11.733 32.904 1.00 54.97 113 ASN A CA 1
ATOM 930 C C . ASN A 1 113 ? -14.476 12.472 34.225 1.00 54.97 113 ASN A C 1
ATOM 932 O O . ASN A 1 113 ? -14.835 11.947 35.278 1.00 54.97 113 ASN A O 1
ATOM 936 N N . ASN A 1 114 ? -13.945 13.694 34.166 1.00 49.06 114 ASN A N 1
ATOM 937 C CA . ASN A 1 114 ? -13.555 14.493 35.319 1.00 49.06 114 ASN A CA 1
ATOM 938 C C . ASN A 1 114 ? -14.381 15.791 35.364 1.00 49.06 114 ASN A C 1
ATOM 940 O O . ASN A 1 114 ? -13.874 16.883 35.135 1.00 49.06 114 ASN A O 1
ATOM 944 N N . ILE A 1 115 ? -15.699 15.676 35.562 1.00 50.69 115 ILE A N 1
ATOM 945 C CA . ILE A 1 115 ? -16.598 16.837 35.488 1.00 50.69 115 ILE A CA 1
ATOM 946 C C . ILE A 1 115 ? -16.923 17.375 36.881 1.00 50.69 115 ILE A C 1
ATOM 948 O O . ILE A 1 115 ? -17.839 16.887 37.545 1.00 50.69 115 ILE A O 1
ATOM 952 N N . ASN A 1 116 ? -16.211 18.447 37.239 1.00 41.78 116 ASN A N 1
ATOM 953 C CA . ASN A 1 116 ? -16.712 19.553 38.051 1.00 41.78 116 ASN A CA 1
ATOM 954 C C . ASN A 1 116 ? -16.801 20.814 37.152 1.00 41.78 116 ASN A C 1
ATOM 956 O O . ASN A 1 116 ? -15.800 21.377 36.722 1.00 41.78 116 ASN A O 1
ATOM 960 N N . THR A 1 117 ? -18.038 21.173 36.803 1.00 45.94 117 THR A N 1
ATOM 961 C CA . THR A 1 117 ? -18.609 22.533 36.668 1.00 45.94 117 THR A CA 1
ATOM 962 C C . THR A 1 117 ? -18.058 23.641 35.742 1.00 45.94 117 THR A C 1
ATOM 964 O O . THR A 1 117 ? -18.684 24.689 35.752 1.00 45.94 117 THR A O 1
ATOM 967 N N . ASN A 1 118 ? -17.063 23.465 34.860 1.00 49.75 118 ASN A N 1
ATOM 968 C CA . ASN A 1 118 ? -16.706 24.507 33.852 1.00 49.75 118 ASN A CA 1
ATOM 969 C C . ASN A 1 118 ? -16.698 23.978 32.400 1.00 49.75 118 ASN A C 1
ATOM 971 O O . ASN A 1 118 ? -15.670 23.981 31.724 1.00 49.75 118 ASN A O 1
ATOM 975 N N . LEU A 1 119 ? -17.827 23.431 31.934 1.00 53.72 119 LEU A N 1
ATOM 976 C CA . LEU A 1 119 ? -17.828 22.463 30.829 1.00 53.72 119 LEU A CA 1
ATOM 977 C C . LEU A 1 119 ? -17.801 22.993 29.388 1.00 53.72 119 LEU A C 1
ATOM 979 O O . LEU A 1 119 ? -17.488 22.202 28.494 1.00 53.72 119 LEU A O 1
ATOM 983 N N . ASP A 1 120 ? -18.131 24.254 29.123 1.00 57.59 120 ASP A N 1
ATOM 984 C CA . ASP A 1 120 ? -18.559 24.617 27.762 1.00 57.59 120 ASP A CA 1
ATOM 985 C C . ASP A 1 120 ? -17.432 25.049 26.816 1.00 57.59 120 ASP A C 1
ATOM 987 O O . ASP A 1 120 ? -17.372 24.582 25.678 1.00 57.59 120 ASP A O 1
ATOM 991 N N . GLU A 1 121 ? -16.475 25.871 27.246 1.00 59.59 121 GLU A N 1
ATOM 992 C CA . GLU A 1 121 ? -15.483 26.417 26.303 1.00 59.59 121 GLU A CA 1
ATOM 993 C C . GLU A 1 121 ? -14.340 25.440 25.993 1.00 59.59 121 GLU A C 1
ATOM 995 O O . GLU A 1 121 ? -14.016 25.194 24.832 1.00 59.59 121 GLU A O 1
ATOM 1000 N N . GLY A 1 122 ? -13.751 24.801 27.008 1.00 60.84 122 GLY A N 1
ATOM 1001 C CA . GLY A 1 122 ? -12.617 23.890 26.799 1.00 60.84 122 GLY A CA 1
ATOM 1002 C C . GLY A 1 122 ? -12.979 22.636 25.994 1.00 60.84 122 GLY A C 1
ATOM 1003 O O . GLY A 1 122 ? -12.174 22.139 25.204 1.00 60.84 122 GLY A O 1
ATOM 1004 N N . THR A 1 123 ? -14.204 22.131 26.159 1.00 65.12 123 THR A N 1
ATOM 1005 C CA . THR A 1 123 ? -14.701 20.952 25.435 1.00 65.12 123 THR A CA 1
ATOM 1006 C C . THR A 1 123 ? -15.017 21.291 23.979 1.00 65.12 123 THR A C 1
ATOM 1008 O O . THR A 1 123 ? -14.606 20.559 23.079 1.00 65.12 123 THR A O 1
ATOM 1011 N N . THR A 1 124 ? -15.682 22.424 23.727 1.00 69.25 124 THR A N 1
ATOM 1012 C CA . THR A 1 124 ? -16.029 22.864 22.365 1.00 69.25 124 THR A CA 1
ATOM 1013 C C . THR A 1 124 ? -14.793 23.222 21.541 1.00 69.25 124 THR A C 1
ATOM 1015 O O . THR A 1 124 ? -14.732 22.878 20.359 1.00 69.25 124 THR A O 1
ATOM 1018 N N . VAL A 1 125 ? -13.769 23.833 22.150 1.00 73.69 125 VAL A N 1
ATOM 1019 C CA . VAL A 1 125 ? -12.483 24.104 21.485 1.00 73.69 125 VAL A CA 1
ATOM 1020 C C . VAL A 1 125 ? -11.798 22.802 21.070 1.00 73.69 125 VAL A C 1
ATOM 1022 O O . VAL A 1 125 ? -11.417 22.660 19.910 1.00 73.69 125 VAL A O 1
ATOM 1025 N N . LYS A 1 126 ? -11.710 21.810 21.964 1.00 76.31 126 LYS A N 1
ATOM 1026 C CA . LYS A 1 126 ? -11.099 20.511 21.641 1.00 76.31 126 LYS A CA 1
ATOM 1027 C C . LYS A 1 126 ? -11.872 19.743 20.561 1.00 76.31 126 LYS A C 1
ATOM 1029 O O . LYS A 1 126 ? -11.254 19.128 19.695 1.00 76.31 126 LYS A O 1
ATOM 1034 N N . GLU A 1 127 ? -13.205 19.807 20.561 1.00 77.94 127 GLU A N 1
ATOM 1035 C CA . GLU A 1 127 ? -14.037 19.211 19.502 1.00 77.94 127 GLU A CA 1
ATOM 1036 C C . GLU A 1 127 ? -13.823 19.895 18.141 1.00 77.94 127 GLU A C 1
ATOM 1038 O O . GLU A 1 127 ? -13.744 19.215 17.110 1.00 77.94 127 GLU A O 1
ATOM 1043 N N . ARG A 1 128 ? -13.666 21.228 18.123 1.00 80.69 128 ARG A N 1
ATOM 1044 C CA . ARG A 1 128 ? -13.290 21.973 16.911 1.00 80.69 128 ARG A CA 1
ATOM 1045 C C . ARG A 1 128 ? -11.915 21.548 16.409 1.00 80.69 128 ARG A C 1
ATOM 1047 O O . ARG A 1 128 ? -11.795 21.244 15.226 1.00 80.69 128 ARG A O 1
ATOM 1054 N N . THR A 1 129 ? -10.915 21.448 17.285 1.00 84.62 129 THR A N 1
ATOM 1055 C CA . THR A 1 129 ? -9.566 20.995 16.911 1.00 84.62 129 THR A CA 1
ATOM 1056 C C . THR A 1 129 ? -9.578 19.574 16.347 1.00 84.62 129 THR A C 1
ATOM 1058 O O . THR A 1 129 ? -8.976 19.324 15.307 1.00 84.62 129 THR A O 1
ATOM 1061 N N . LEU A 1 130 ? -10.321 18.645 16.958 1.00 86.69 130 LEU A N 1
ATOM 1062 C CA . LEU A 1 130 ? -10.445 17.279 16.437 1.00 86.69 130 LEU A CA 1
ATOM 1063 C C . LEU A 1 130 ? -11.095 17.257 15.042 1.00 86.69 130 LEU A C 1
ATOM 1065 O O . LEU A 1 130 ? -10.656 16.528 14.152 1.00 86.69 130 LEU A O 1
ATOM 1069 N N . THR A 1 131 ? -12.113 18.096 14.832 1.00 85.94 131 THR A N 1
ATOM 1070 C CA . THR A 1 131 ? -12.779 18.248 13.529 1.00 85.94 131 THR A CA 1
ATOM 1071 C C . THR A 1 131 ? -11.841 18.858 12.482 1.00 85.94 131 THR A C 1
ATOM 1073 O O . THR A 1 131 ? -11.843 18.421 11.333 1.00 85.94 131 THR A O 1
ATOM 1076 N N . GLN A 1 132 ? -11.008 19.829 12.869 1.00 87.38 132 GLN A N 1
ATOM 1077 C CA . GLN A 1 132 ? -9.992 20.428 11.998 1.00 87.38 132 GLN A CA 1
ATOM 1078 C C . GLN A 1 132 ? -8.963 19.390 11.545 1.00 87.38 132 GLN A C 1
ATOM 1080 O O . GLN A 1 132 ? -8.767 19.235 10.342 1.00 87.38 132 GLN A O 1
ATOM 1085 N N . ILE A 1 133 ? -8.392 18.618 12.477 1.00 88.88 133 ILE A N 1
ATOM 1086 C CA . ILE A 1 133 ? -7.433 17.548 12.153 1.00 88.88 133 ILE A CA 1
ATOM 1087 C C . ILE A 1 133 ? -8.084 16.513 11.224 1.00 88.88 133 ILE A C 1
ATOM 1089 O O . ILE A 1 133 ? -7.491 16.092 10.234 1.00 88.88 133 ILE A O 1
ATOM 1093 N N . ARG A 1 134 ? -9.343 16.135 11.484 1.00 91.00 134 ARG A N 1
ATOM 1094 C CA . ARG A 1 134 ? -10.095 15.224 10.607 1.00 91.00 134 ARG A CA 1
ATOM 1095 C C . ARG A 1 134 ? -10.264 15.781 9.195 1.00 91.00 134 ARG A C 1
ATOM 1097 O O . ARG A 1 134 ? -10.153 15.031 8.227 1.00 91.00 134 ARG A O 1
ATOM 1104 N N . ASN A 1 135 ? -10.563 17.069 9.060 1.00 86.62 135 ASN A N 1
ATOM 1105 C CA . ASN A 1 135 ? -10.711 17.697 7.751 1.00 86.62 135 ASN A CA 1
ATOM 1106 C C . ASN A 1 135 ? -9.371 17.744 7.011 1.00 86.62 135 ASN A C 1
ATOM 1108 O O . ASN A 1 135 ? -9.331 17.435 5.823 1.00 86.62 135 ASN A O 1
ATOM 1112 N N . GLU A 1 136 ? -8.274 18.019 7.713 1.00 84.81 136 GLU A N 1
ATOM 1113 C CA . GLU A 1 136 ? -6.933 17.951 7.135 1.00 84.81 136 GLU A CA 1
ATOM 1114 C C . GLU A 1 136 ? -6.593 16.538 6.640 1.00 84.81 136 GLU A C 1
ATOM 1116 O O . GLU A 1 136 ? -6.127 16.374 5.513 1.00 84.81 136 GLU A O 1
ATOM 1121 N N . ILE A 1 137 ? -6.921 15.505 7.424 1.00 87.44 137 ILE A N 1
ATOM 1122 C CA . ILE A 1 137 ? -6.814 14.102 6.995 1.00 87.44 137 ILE A CA 1
ATOM 1123 C C . ILE A 1 137 ? -7.647 13.867 5.726 1.00 87.44 137 ILE A C 1
ATOM 1125 O O . ILE A 1 137 ? -7.157 13.267 4.774 1.00 87.44 137 ILE A O 1
ATOM 1129 N N . SER A 1 138 ? -8.884 14.370 5.669 1.00 86.25 138 SER A N 1
ATOM 1130 C CA . SER A 1 138 ? -9.762 14.170 4.506 1.00 86.25 138 SER A CA 1
ATOM 1131 C C . SER A 1 138 ? -9.263 14.830 3.222 1.00 86.25 138 SER A C 1
ATOM 1133 O O . SER A 1 138 ? -9.492 14.288 2.148 1.00 86.25 138 SER A O 1
ATOM 1135 N N . LEU A 1 139 ? -8.547 15.953 3.326 1.00 80.75 139 LEU A N 1
ATOM 1136 C CA . LEU A 1 139 ? -7.955 16.633 2.172 1.00 80.75 139 LEU A CA 1
ATOM 1137 C C . LEU A 1 139 ? -6.754 15.872 1.598 1.00 80.75 139 LEU A C 1
ATOM 1139 O O . LEU A 1 139 ? -6.410 16.049 0.433 1.00 80.75 139 LEU A O 1
ATOM 1143 N N . ARG A 1 140 ? -6.103 15.046 2.421 1.00 81.12 140 ARG A N 1
ATOM 1144 C CA . ARG A 1 140 ? -4.894 14.298 2.054 1.00 81.12 140 ARG A CA 1
ATOM 1145 C C . ARG A 1 140 ? -5.176 12.865 1.621 1.00 81.12 140 ARG A C 1
ATOM 1147 O O . ARG A 1 140 ? -4.319 12.259 0.980 1.00 81.12 140 ARG A O 1
ATOM 1154 N N . LEU A 1 141 ? -6.328 12.319 2.000 1.00 83.44 141 LEU A N 1
ATOM 1155 C CA . LEU A 1 141 ? -6.795 11.006 1.571 1.00 83.44 141 LEU A CA 1
ATOM 1156 C C . LEU A 1 141 ? -7.470 11.085 0.196 1.00 83.44 141 LEU A C 1
ATOM 1158 O O . LEU A 1 141 ? -7.953 12.135 -0.223 1.00 83.44 141 LEU A O 1
ATOM 1162 N N . ASN A 1 142 ? -7.512 9.960 -0.518 1.00 76.81 142 ASN A N 1
ATOM 1163 C CA . ASN A 1 142 ? -8.148 9.914 -1.830 1.00 76.81 142 ASN A CA 1
ATOM 1164 C C . ASN A 1 142 ? -9.682 9.836 -1.686 1.00 76.81 142 ASN A C 1
ATOM 1166 O O . ASN A 1 142 ? -10.179 8.804 -1.234 1.00 76.81 142 ASN A O 1
ATOM 1170 N N . PRO A 1 143 ? -10.458 10.838 -2.141 1.00 69.06 143 PRO A N 1
ATOM 1171 C CA . PRO A 1 143 ? -11.919 10.820 -2.013 1.00 69.06 143 PRO A CA 1
ATOM 1172 C C . PRO A 1 143 ? -12.587 9.698 -2.823 1.00 69.06 143 PRO A C 1
ATOM 1174 O O . PRO A 1 143 ? -13.695 9.271 -2.506 1.00 69.06 143 PRO A O 1
ATOM 1177 N N . ASN A 1 144 ? -11.911 9.182 -3.853 1.00 73.94 144 ASN A N 1
ATOM 1178 C CA . ASN A 1 144 ? -12.407 8.076 -4.675 1.00 73.94 144 ASN A CA 1
ATOM 1179 C C . ASN A 1 144 ? -11.955 6.699 -4.154 1.00 73.94 144 ASN A C 1
ATOM 1181 O O . ASN A 1 144 ? -12.308 5.672 -4.733 1.00 73.94 144 ASN A O 1
ATOM 1185 N N . GLY A 1 145 ? -11.138 6.658 -3.098 1.00 79.69 145 GLY A N 1
ATOM 1186 C CA . GLY A 1 145 ? -10.629 5.421 -2.520 1.00 79.69 145 GLY A CA 1
ATOM 1187 C C . GLY A 1 145 ? -11.648 4.774 -1.588 1.00 79.69 145 GLY A C 1
ATOM 1188 O O . GLY A 1 145 ? -12.137 5.403 -0.654 1.00 79.69 145 GLY A O 1
ATOM 1189 N N . VAL A 1 146 ? -11.960 3.493 -1.807 1.00 85.69 146 VAL A N 1
ATOM 1190 C CA . VAL A 1 146 ? -12.889 2.746 -0.937 1.00 85.69 146 VAL A CA 1
ATOM 1191 C C . VAL A 1 146 ? -12.358 2.695 0.499 1.00 85.69 146 VAL A C 1
ATOM 1193 O O . VAL A 1 146 ? -13.068 3.052 1.433 1.00 85.69 146 VAL A O 1
ATOM 1196 N N . ILE A 1 147 ? -11.085 2.325 0.673 1.00 86.69 147 ILE A N 1
ATOM 1197 C CA . ILE A 1 147 ? -10.450 2.204 1.995 1.00 86.69 147 ILE A CA 1
ATOM 1198 C C . ILE A 1 147 ? -10.303 3.573 2.668 1.00 86.69 147 ILE A C 1
ATOM 1200 O O . ILE A 1 147 ? -10.537 3.699 3.867 1.00 86.69 147 ILE A O 1
ATOM 1204 N N . ASP A 1 148 ? -9.944 4.603 1.905 1.00 85.81 148 ASP A N 1
ATOM 1205 C CA . ASP A 1 148 ? -9.848 5.981 2.384 1.00 85.81 148 ASP A CA 1
ATOM 1206 C C . ASP A 1 148 ? -11.190 6.474 2.952 1.00 85.81 148 ASP A C 1
ATOM 1208 O O . ASP A 1 148 ? -11.250 7.000 4.065 1.00 85.81 148 ASP A O 1
ATOM 1212 N N . ASN A 1 149 ? -12.285 6.220 2.230 1.00 87.19 149 ASN A N 1
ATOM 1213 C CA . ASN A 1 149 ? -13.638 6.551 2.673 1.00 87.19 149 ASN A CA 1
ATOM 1214 C C . ASN A 1 149 ? -14.067 5.744 3.905 1.00 87.19 149 ASN A C 1
ATOM 1216 O O . ASN A 1 149 ? -14.704 6.295 4.806 1.00 87.19 149 ASN A O 1
ATOM 1220 N N . GLU A 1 150 ? -13.685 4.465 3.989 1.00 87.56 150 GLU A N 1
ATOM 1221 C CA . GLU A 1 150 ? -13.901 3.668 5.198 1.00 87.56 150 GLU A CA 1
ATOM 1222 C C . GLU A 1 150 ? -13.191 4.298 6.414 1.00 87.56 150 GLU A C 1
ATOM 1224 O O . GLU A 1 150 ? -13.815 4.460 7.461 1.00 87.56 150 GLU A O 1
ATOM 1229 N N . ILE A 1 151 ? -11.923 4.715 6.279 1.00 88.75 151 ILE A N 1
ATOM 1230 C CA . ILE A 1 151 ? -11.169 5.382 7.358 1.00 88.75 151 ILE A CA 1
ATOM 1231 C C . ILE A 1 151 ? -11.864 6.679 7.785 1.00 88.75 151 ILE A C 1
ATOM 1233 O O . ILE A 1 151 ? -12.015 6.937 8.978 1.00 88.75 151 ILE A O 1
ATOM 1237 N N . LEU A 1 152 ? -12.321 7.498 6.835 1.00 88.88 152 LEU A N 1
ATOM 1238 C CA . LEU A 1 152 ? -13.023 8.746 7.149 1.00 88.88 152 LEU A CA 1
ATOM 1239 C C . LEU A 1 152 ? -14.345 8.513 7.889 1.00 88.88 152 LEU A C 1
ATOM 1241 O O . LEU A 1 152 ? -14.685 9.282 8.793 1.00 88.88 152 LEU A O 1
ATOM 1245 N N . SER A 1 153 ? -15.077 7.461 7.523 1.00 89.31 153 SER A N 1
ATOM 1246 C CA . SER A 1 153 ? -16.299 7.046 8.215 1.00 89.31 153 SER A CA 1
ATOM 1247 C C . SER A 1 153 ? -15.996 6.582 9.643 1.00 89.31 153 SER A C 1
ATOM 1249 O O . SER A 1 153 ? -16.642 7.017 10.597 1.00 89.31 153 SER A O 1
ATOM 1251 N N . ASP A 1 154 ? -14.940 5.788 9.812 1.00 88.69 154 ASP A N 1
ATOM 1252 C CA . ASP A 1 154 ? -14.465 5.303 11.107 1.00 88.69 154 ASP A CA 1
ATOM 1253 C C . ASP A 1 154 ? -14.060 6.454 12.052 1.00 88.69 154 ASP A C 1
ATOM 1255 O O . ASP A 1 154 ? -14.434 6.463 13.229 1.00 88.69 154 ASP A O 1
ATOM 1259 N N . LEU A 1 155 ? -13.371 7.480 11.538 1.00 88.69 155 LEU A N 1
ATOM 1260 C CA . LEU A 1 155 ? -13.052 8.695 12.299 1.00 88.69 155 LEU A CA 1
ATOM 1261 C C . LEU A 1 155 ? -14.318 9.472 12.694 1.00 88.69 155 LEU A C 1
ATOM 1263 O O . LEU A 1 155 ? -14.458 9.891 13.844 1.00 88.69 155 LEU A O 1
ATOM 1267 N N . ASN A 1 156 ? -15.281 9.621 11.780 1.00 88.06 156 ASN A N 1
ATOM 1268 C CA . ASN A 1 156 ? -16.558 10.272 12.084 1.00 88.06 156 ASN A CA 1
ATOM 1269 C C . ASN A 1 156 ? -17.333 9.530 13.181 1.00 88.06 156 ASN A C 1
ATOM 1271 O O . ASN A 1 156 ? -17.904 10.162 14.072 1.00 88.06 156 ASN A O 1
ATOM 1275 N N . ASN A 1 157 ? -17.315 8.198 13.157 1.00 87.44 157 ASN A N 1
ATOM 1276 C CA . ASN A 1 157 ? -17.963 7.373 14.171 1.00 87.44 157 ASN A CA 1
ATOM 1277 C C . ASN A 1 157 ? -17.351 7.588 15.562 1.00 87.44 157 ASN A C 1
ATOM 1279 O O . ASN A 1 157 ? -18.098 7.697 16.535 1.00 87.44 157 ASN A O 1
ATOM 1283 N N . LEU A 1 158 ? -16.025 7.746 15.661 1.00 86.62 158 LEU A N 1
ATOM 1284 C CA . LEU A 1 158 ? -15.359 8.110 16.918 1.00 86.62 158 LEU A CA 1
ATOM 1285 C C . LEU A 1 158 ? -15.830 9.474 17.442 1.00 86.62 158 LEU A C 1
ATOM 1287 O O . LEU A 1 158 ? -16.161 9.601 18.625 1.00 86.62 158 LEU A O 1
ATOM 1291 N N . ILE A 1 159 ? -15.925 10.484 16.571 1.00 84.19 159 ILE A N 1
ATOM 1292 C CA . ILE A 1 159 ? -16.446 11.808 16.947 1.00 84.19 159 ILE A CA 1
ATOM 1293 C C . ILE A 1 159 ? -17.889 11.681 17.456 1.00 84.19 159 ILE A C 1
ATOM 1295 O O . ILE A 1 159 ? -18.223 12.226 18.508 1.00 84.19 159 ILE A O 1
ATOM 1299 N N . LEU A 1 160 ? -18.748 10.929 16.765 1.00 83.62 160 LEU A N 1
ATOM 1300 C CA . LEU A 1 160 ? -20.137 10.718 17.183 1.00 83.62 160 LEU A CA 1
ATOM 1301 C C . LEU A 1 160 ? -20.252 9.971 18.519 1.00 83.62 160 LEU A C 1
ATOM 1303 O O . LEU A 1 160 ? -21.075 10.346 19.355 1.00 83.62 160 LEU A O 1
ATOM 1307 N N . GLU A 1 161 ? -19.431 8.948 18.757 1.00 80.88 161 GLU A N 1
ATOM 1308 C CA . GLU A 1 161 ? -19.374 8.229 20.037 1.00 80.88 161 GLU A CA 1
ATOM 1309 C C . GLU A 1 161 ? -19.003 9.180 21.190 1.00 80.88 161 GLU A C 1
ATOM 1311 O O . GLU A 1 161 ? -19.649 9.191 22.246 1.00 80.88 161 GLU A O 1
ATOM 1316 N N . SER A 1 162 ? -18.026 10.062 20.956 1.00 74.06 162 SER A N 1
ATOM 1317 C CA . SER A 1 162 ? -17.608 11.084 21.924 1.00 74.06 162 SER A CA 1
ATOM 1318 C C . SER A 1 162 ? -18.719 12.093 22.267 1.00 74.06 162 SER A C 1
ATOM 1320 O O . SER A 1 162 ? -18.749 12.626 23.382 1.00 74.06 162 SER A O 1
ATOM 1322 N N . LYS A 1 163 ? -19.669 12.315 21.345 1.00 72.31 163 LYS A N 1
ATOM 1323 C CA . LYS A 1 163 ? -20.857 13.164 21.543 1.00 72.31 163 LYS A CA 1
ATOM 1324 C C . LYS A 1 163 ? -21.985 12.426 22.265 1.00 72.31 163 LYS A C 1
ATOM 1326 O O . LYS A 1 163 ? -22.561 12.961 23.205 1.00 72.31 163 LYS A O 1
ATOM 1331 N N . LYS A 1 164 ? -22.282 11.174 21.896 1.00 69.19 164 LYS A N 1
ATOM 1332 C CA . LYS A 1 164 ? -23.371 10.377 22.507 1.00 69.19 164 LYS A CA 1
ATOM 1333 C C . LYS A 1 164 ? -23.164 10.120 24.001 1.00 69.19 164 LYS A C 1
ATOM 1335 O O . LYS A 1 164 ? -24.122 10.126 24.772 1.00 69.19 164 LYS A O 1
ATOM 1340 N N . THR A 1 165 ? -21.912 9.966 24.425 1.00 57.69 165 THR A N 1
ATOM 1341 C CA . THR A 1 165 ? -21.561 9.797 25.845 1.00 57.69 165 THR A CA 1
ATOM 1342 C C . THR A 1 165 ? -21.882 11.056 26.680 1.00 57.69 165 THR A C 1
ATOM 1344 O O . THR A 1 165 ? -22.021 10.964 27.899 1.00 57.69 165 THR A O 1
ATOM 1347 N N . SER A 1 166 ? -22.059 12.216 26.026 1.00 51.75 166 SER A N 1
ATOM 1348 C CA . SER A 1 166 ? -22.461 13.495 26.631 1.00 51.75 166 SER A CA 1
ATOM 1349 C C . SER A 1 166 ? -23.959 13.558 26.951 1.00 51.75 166 SER A C 1
ATOM 1351 O O . SER A 1 166 ? -24.334 14.044 28.013 1.00 51.75 166 SER A O 1
ATOM 1353 N N . ASN A 1 167 ? -24.819 13.017 26.079 1.00 47.91 167 ASN A N 1
ATOM 1354 C CA . ASN A 1 167 ? -26.276 13.163 26.215 1.00 47.91 167 ASN A CA 1
ATOM 1355 C C . ASN A 1 167 ? -26.889 12.134 27.182 1.00 47.91 167 ASN A C 1
ATOM 1357 O O . ASN A 1 167 ? -27.822 12.450 27.912 1.00 47.91 167 ASN A O 1
ATOM 1361 N N . ASN A 1 168 ? -26.317 10.928 27.282 1.00 46.88 168 ASN A N 1
ATOM 1362 C CA . ASN A 1 168 ? -26.888 9.850 28.106 1.00 46.88 168 ASN A CA 1
ATOM 1363 C C . ASN A 1 168 ? -26.466 9.884 29.593 1.00 46.88 168 ASN A C 1
ATOM 1365 O O . ASN A 1 168 ? -27.037 9.160 30.412 1.00 46.88 168 ASN A O 1
ATOM 1369 N N . LYS A 1 169 ? -25.486 10.720 29.978 1.00 46.88 169 LYS A N 1
ATOM 1370 C CA . LYS A 1 169 ? -25.088 10.919 31.391 1.00 46.88 169 LYS A CA 1
ATOM 1371 C C . LYS A 1 169 ? -26.014 11.882 32.154 1.00 46.88 169 LYS A C 1
ATOM 1373 O O . LYS A 1 169 ? -25.952 11.901 33.384 1.00 46.88 169 LYS A O 1
ATOM 1378 N N . ALA A 1 170 ? -26.879 12.634 31.465 1.00 43.81 170 ALA A N 1
ATOM 1379 C CA . ALA A 1 170 ? -27.887 13.481 32.107 1.00 43.81 170 ALA A CA 1
ATOM 1380 C C . ALA A 1 170 ? -29.069 12.665 32.676 1.00 43.81 170 ALA A C 1
ATOM 1382 O O . ALA A 1 170 ? -29.618 13.035 33.710 1.00 43.81 170 ALA A O 1
ATOM 1383 N N . GLU A 1 171 ? -29.398 11.508 32.089 1.00 42.16 171 GLU A N 1
ATOM 1384 C CA . GLU A 1 171 ? -30.555 10.696 32.513 1.00 42.16 171 GLU A CA 1
ATOM 1385 C C . GLU A 1 171 ? -30.219 9.525 33.454 1.00 42.16 171 GLU A C 1
ATOM 1387 O O . GLU A 1 171 ? -31.097 9.017 34.144 1.00 42.16 171 GLU A O 1
ATOM 1392 N N . THR A 1 172 ? -28.954 9.108 33.575 1.00 42.06 172 THR A N 1
ATOM 1393 C CA . THR A 1 172 ? -28.584 7.909 34.363 1.00 42.06 172 THR A CA 1
ATOM 1394 C C . THR A 1 172 ? -27.983 8.188 35.747 1.00 42.06 172 THR A C 1
ATOM 1396 O O . THR A 1 172 ? -27.546 7.261 36.430 1.00 42.06 172 THR A O 1
ATOM 1399 N N . LYS A 1 173 ? -28.011 9.437 36.243 1.00 42.41 173 LYS A N 1
ATOM 1400 C CA . LYS A 1 173 ? -27.611 9.745 37.638 1.00 42.41 173 LYS A CA 1
ATOM 1401 C C . LYS A 1 173 ? -28.654 9.371 38.699 1.00 42.41 173 LYS A C 1
ATOM 1403 O O . LYS A 1 173 ? -28.357 9.442 39.890 1.00 42.41 173 LYS A O 1
ATOM 1408 N N . LYS A 1 174 ? -29.836 8.897 38.304 1.00 39.69 174 LYS A N 1
ATOM 1409 C CA . LYS A 1 174 ? -30.763 8.186 39.191 1.00 39.69 174 LYS A CA 1
ATOM 1410 C C . LYS A 1 174 ? -30.845 6.745 38.696 1.00 39.69 174 LYS A C 1
ATOM 1412 O O . LYS A 1 174 ? -31.145 6.523 37.537 1.00 39.69 174 LYS A O 1
ATOM 1417 N N . VAL A 1 175 ? -30.622 5.779 39.586 1.00 48.25 175 VAL A N 1
ATOM 1418 C CA . VAL A 1 175 ? -30.744 4.326 39.342 1.00 48.25 175 VAL A CA 1
ATOM 1419 C C . VAL A 1 175 ? -29.493 3.654 38.750 1.00 48.25 175 VAL A C 1
ATOM 1421 O O . VAL A 1 175 ? -29.448 3.288 37.581 1.00 48.25 175 VAL A O 1
ATOM 1424 N N . LYS A 1 176 ? -28.494 3.401 39.613 1.00 39.84 176 LYS A N 1
ATOM 1425 C CA . LYS A 1 176 ? -27.951 2.046 39.898 1.00 39.84 176 LYS A CA 1
ATOM 1426 C C . LYS A 1 176 ? -26.694 2.122 40.776 1.00 39.84 176 LYS A C 1
ATOM 1428 O O . LYS A 1 176 ? -25.562 2.049 40.309 1.00 39.84 176 LYS A O 1
ATOM 1433 N N . ARG A 1 177 ? -26.911 2.189 42.094 1.00 42.31 177 ARG A N 1
ATOM 1434 C CA . ARG A 1 177 ? -26.062 1.449 43.041 1.00 42.31 177 ARG A CA 1
ATOM 1435 C C . ARG A 1 177 ? -26.471 -0.027 42.950 1.00 42.31 177 ARG A C 1
ATOM 1437 O O . ARG A 1 177 ? -27.651 -0.312 42.780 1.00 42.31 177 ARG A O 1
ATOM 1444 N N . ASN A 1 178 ? -25.495 -0.919 43.096 1.00 38.56 178 ASN A N 1
ATOM 1445 C CA . ASN A 1 178 ? -25.589 -2.387 43.133 1.00 38.56 178 ASN A CA 1
ATOM 1446 C C . ASN A 1 178 ? -25.568 -3.116 41.780 1.00 38.56 178 ASN A C 1
ATOM 1448 O O . ASN A 1 178 ? -26.600 -3.441 41.205 1.00 38.56 178 ASN A O 1
ATOM 1452 N N . LYS A 1 179 ? -24.367 -3.517 41.353 1.00 34.78 179 LYS A N 1
ATOM 1453 C CA . LYS A 1 179 ? -23.921 -4.924 41.438 1.00 34.78 179 LYS A CA 1
ATOM 1454 C C . LYS A 1 179 ? -22.498 -5.035 40.893 1.00 34.78 179 LYS A C 1
ATOM 1456 O O . LYS A 1 179 ? -22.256 -4.930 39.698 1.00 34.78 179 LYS A O 1
ATOM 1461 N N . LYS A 1 180 ? -21.553 -5.243 41.808 1.00 36.84 180 LYS A N 1
ATOM 1462 C CA . LYS A 1 180 ? -20.183 -5.654 41.515 1.00 36.84 180 LYS A CA 1
ATOM 1463 C C . LYS A 1 180 ? -20.192 -7.180 41.510 1.00 36.84 180 LYS A C 1
ATOM 1465 O O . LYS A 1 180 ? -20.229 -7.784 42.574 1.00 36.84 180 LYS A O 1
ATOM 1470 N N . SER A 1 181 ? -20.197 -7.796 40.334 1.00 33.41 181 SER A N 1
ATOM 1471 C CA . SER A 1 181 ? -19.885 -9.218 40.186 1.00 33.41 181 SER A CA 1
ATOM 1472 C C . SER A 1 181 ? -18.586 -9.339 39.401 1.00 33.41 181 SER A C 1
ATOM 1474 O O . SER A 1 181 ? -18.553 -9.128 38.191 1.00 33.41 181 SER A O 1
ATOM 1476 N N . LYS A 1 182 ? -17.510 -9.642 40.133 1.00 37.81 182 LYS A N 1
ATOM 1477 C CA . LYS A 1 182 ? -16.312 -10.290 39.598 1.00 37.81 182 LYS A CA 1
ATOM 1478 C C . LYS A 1 182 ? -16.745 -11.642 39.021 1.00 37.81 182 LYS A C 1
ATOM 1480 O O . LYS A 1 182 ? -17.320 -12.439 39.756 1.00 37.81 182 LYS A O 1
ATOM 1485 N N . SER A 1 183 ? -16.442 -11.909 37.757 1.00 31.03 183 SER A N 1
ATOM 1486 C CA . SER A 1 183 ? -16.238 -13.280 37.291 1.00 31.03 183 SER A CA 1
ATOM 1487 C C . SER A 1 183 ? -15.053 -13.296 36.339 1.00 31.03 183 SER A C 1
ATOM 1489 O O . SER A 1 183 ? -15.098 -12.684 35.270 1.00 31.03 183 SER A O 1
ATOM 1491 N N . ASP A 1 184 ? -14.002 -13.986 36.756 1.00 37.81 184 ASP A N 1
ATOM 1492 C CA . ASP A 1 184 ? -12.903 -14.404 35.902 1.00 37.81 184 ASP A CA 1
ATOM 1493 C C . ASP A 1 184 ? -13.428 -15.344 34.808 1.00 37.81 184 ASP A C 1
ATOM 1495 O O . ASP A 1 184 ? -14.239 -16.230 35.075 1.00 37.81 184 ASP A O 1
ATOM 1499 N N . SER A 1 185 ? -12.990 -15.149 33.566 1.00 32.78 185 SER A N 1
ATOM 1500 C CA . SER A 1 185 ? -12.592 -16.226 32.646 1.00 32.78 185 SER A CA 1
ATOM 1501 C C . SER A 1 185 ? -12.327 -15.655 31.254 1.00 32.78 185 SER A C 1
ATOM 1503 O O . SER A 1 185 ? -13.084 -14.857 30.707 1.00 32.78 185 SER A O 1
ATOM 1505 N N . ILE A 1 186 ? -11.187 -16.072 30.723 1.00 39.75 186 ILE A N 1
ATOM 1506 C CA . IL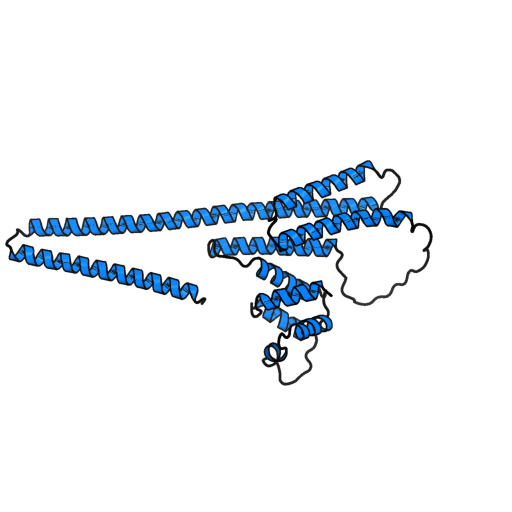E A 1 186 ? -10.624 -15.851 29.394 1.00 39.75 186 ILE A CA 1
ATOM 1507 C C . ILE A 1 186 ? -11.724 -15.778 28.313 1.00 39.75 186 ILE A C 1
ATOM 1509 O O . ILE A 1 186 ? -12.263 -16.787 27.869 1.00 39.75 186 ILE A O 1
ATOM 1513 N N . LYS A 1 187 ? -12.062 -14.557 27.893 1.00 38.31 187 LYS A N 1
ATOM 1514 C CA . LYS A 1 187 ? -12.846 -14.242 26.693 1.00 38.31 187 LYS A CA 1
ATOM 1515 C C . LYS A 1 187 ? -12.117 -13.104 25.996 1.00 38.31 187 LYS A C 1
ATOM 1517 O O . LYS A 1 187 ? -11.863 -12.084 26.638 1.00 38.31 187 LYS A O 1
ATOM 1522 N N . GLY A 1 188 ? -11.755 -13.307 24.728 1.00 43.41 188 GLY A N 1
ATOM 1523 C CA . GLY A 1 188 ? -11.015 -12.350 23.906 1.00 43.41 188 GLY A CA 1
ATOM 1524 C C . GLY A 1 188 ? -11.487 -10.918 24.153 1.00 43.41 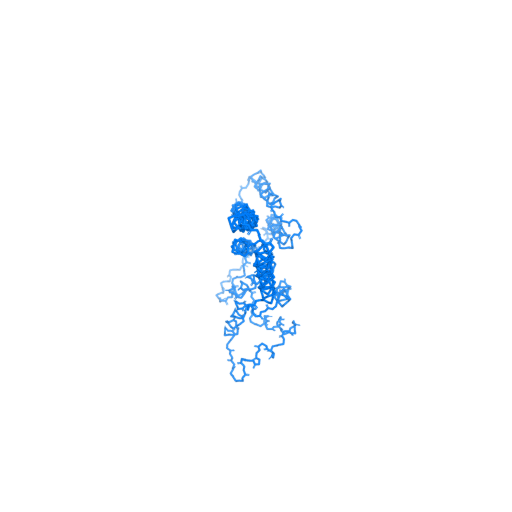188 GLY A C 1
ATOM 1525 O O . GLY A 1 188 ? -12.681 -10.614 24.081 1.00 43.41 188 GLY A O 1
ATOM 1526 N N . ARG A 1 189 ? -10.556 -10.046 24.546 1.00 48.03 189 ARG A N 1
ATOM 1527 C CA . ARG A 1 189 ? -10.849 -8.650 24.879 1.00 48.03 189 ARG A CA 1
ATOM 1528 C C . ARG A 1 189 ? -11.408 -7.974 23.627 1.00 48.03 189 ARG A C 1
ATOM 1530 O O . ARG A 1 189 ? -10.651 -7.662 22.714 1.00 48.03 189 ARG A O 1
ATOM 1537 N N . LYS A 1 190 ? -12.727 -7.756 23.577 1.00 62.12 190 LYS A N 1
ATOM 1538 C CA . LYS A 1 190 ? -13.381 -7.026 22.482 1.00 62.12 190 LYS A CA 1
ATOM 1539 C C . LYS A 1 190 ? -12.739 -5.638 22.393 1.00 62.12 190 LYS A C 1
ATOM 1541 O O . LYS A 1 190 ? -12.884 -4.844 23.321 1.00 62.12 190 LYS A O 1
ATOM 1546 N N . LEU A 1 191 ? -11.994 -5.383 21.315 1.00 66.62 191 LEU A N 1
ATOM 1547 C CA . LEU A 1 191 ? -11.311 -4.107 21.100 1.00 66.62 191 LEU A CA 1
ATOM 1548 C C . LEU A 1 191 ? -12.338 -2.969 21.093 1.00 66.62 191 LEU A C 1
ATOM 1550 O O . LEU A 1 191 ? -13.409 -3.086 20.486 1.00 66.62 191 LEU A O 1
ATOM 1554 N N . SER A 1 192 ? -12.006 -1.869 21.766 1.00 81.69 192 SER A N 1
ATOM 1555 C CA . SER A 1 192 ? -12.780 -0.629 21.703 1.00 81.69 192 SER A CA 1
ATOM 1556 C C . SER A 1 192 ? -12.772 -0.059 20.280 1.00 81.69 192 SER A C 1
ATOM 1558 O O . SER A 1 192 ? -11.852 -0.330 19.506 1.00 81.69 192 SER A O 1
ATOM 1560 N N . LEU A 1 193 ? -13.774 0.758 19.924 1.00 82.94 193 LEU A N 1
ATOM 1561 C CA . LEU A 1 193 ? -13.835 1.382 18.595 1.00 82.94 193 LEU A CA 1
ATOM 1562 C C . LEU A 1 193 ? -12.533 2.139 18.284 1.00 82.94 193 LEU A C 1
ATOM 1564 O O . LEU A 1 193 ? -11.945 1.936 17.229 1.00 82.94 193 LEU A O 1
ATOM 1568 N N . ARG A 1 194 ? -12.012 2.910 19.248 1.00 87.38 194 ARG A N 1
ATOM 1569 C CA . ARG A 1 194 ? -10.733 3.633 19.138 1.00 87.38 194 ARG A CA 1
ATOM 1570 C C . ARG A 1 194 ? -9.559 2.713 18.788 1.00 87.38 194 ARG A C 1
ATOM 1572 O O . ARG A 1 194 ? -8.804 3.025 17.872 1.00 87.38 194 ARG A O 1
ATOM 1579 N N . GLU A 1 195 ? -9.423 1.568 19.459 1.00 85.00 195 GLU A N 1
ATOM 1580 C CA . GLU A 1 195 ? -8.364 0.586 19.165 1.00 85.00 195 GLU A CA 1
ATOM 1581 C C . GLU A 1 195 ? -8.532 -0.056 17.778 1.00 85.00 195 GLU A C 1
ATOM 1583 O O . GLU A 1 195 ? -7.543 -0.257 17.070 1.00 85.00 195 GLU A O 1
ATOM 1588 N N . LYS A 1 196 ? -9.773 -0.347 17.361 1.00 84.38 196 LYS A N 1
ATOM 1589 C CA . LYS A 1 196 ? -10.063 -0.900 16.028 1.00 84.38 196 LYS A CA 1
ATOM 1590 C C . LYS A 1 196 ? -9.677 0.072 14.916 1.00 84.38 196 LYS A C 1
ATOM 1592 O O . LYS A 1 196 ? -8.980 -0.320 13.979 1.00 84.38 196 LYS A O 1
ATOM 1597 N N . VAL A 1 197 ? -10.078 1.337 15.044 1.00 88.00 197 VAL A N 1
ATOM 1598 C CA . VAL A 1 197 ? -9.780 2.381 14.053 1.00 88.00 197 VAL A CA 1
ATOM 1599 C C . VAL A 1 197 ? -8.277 2.654 13.985 1.00 88.00 197 VAL A C 1
ATOM 1601 O O . VAL A 1 197 ? -7.708 2.685 12.894 1.00 88.00 197 VAL A O 1
ATOM 1604 N N . GLU A 1 198 ? -7.590 2.753 15.128 1.00 90.62 198 GLU A N 1
ATOM 1605 C CA . GLU A 1 198 ? -6.133 2.936 15.146 1.00 90.62 198 GLU A CA 1
ATOM 1606 C C . GLU A 1 198 ? -5.403 1.761 14.480 1.00 90.62 198 GLU A C 1
ATOM 1608 O O . GLU A 1 198 ? -4.484 1.955 13.679 1.00 90.62 198 GLU A O 1
ATOM 1613 N N . LYS A 1 199 ? -5.826 0.524 14.764 1.00 88.06 199 LYS A N 1
ATOM 1614 C CA . LYS A 1 199 ? -5.263 -0.679 14.140 1.00 88.06 199 LYS A CA 1
ATOM 1615 C C . LYS A 1 199 ? -5.472 -0.665 12.624 1.00 88.06 199 LYS A C 1
ATOM 1617 O O . LYS A 1 199 ? -4.531 -0.961 11.888 1.00 88.06 199 LYS A O 1
ATOM 1622 N N . LYS A 1 200 ? -6.658 -0.276 12.149 1.00 89.06 200 LYS A N 1
ATOM 1623 C CA . LYS A 1 200 ? -6.970 -0.155 10.717 1.00 89.06 200 LYS A CA 1
ATOM 1624 C C . LYS A 1 200 ? -6.088 0.887 10.021 1.00 89.06 200 LYS A C 1
ATOM 1626 O O . LYS A 1 200 ? -5.492 0.588 8.989 1.00 89.06 200 LYS A O 1
ATOM 1631 N N . ILE A 1 201 ? -5.905 2.057 10.631 1.00 91.00 201 ILE A N 1
ATOM 1632 C CA . ILE A 1 201 ? -5.015 3.113 10.122 1.00 91.00 201 ILE A CA 1
ATOM 1633 C C . ILE A 1 201 ? -3.552 2.652 10.096 1.00 91.00 201 ILE A C 1
ATOM 1635 O O . ILE A 1 201 ? -2.841 2.876 9.117 1.00 91.00 201 ILE A O 1
ATOM 1639 N N . LYS A 1 202 ? -3.088 1.938 11.129 1.00 91.06 202 LYS A N 1
ATOM 1640 C CA . LYS A 1 202 ? -1.738 1.346 11.141 1.00 91.06 202 LYS A CA 1
ATOM 1641 C C . LYS A 1 202 ? -1.535 0.358 9.990 1.00 91.06 202 LYS A C 1
ATOM 1643 O O . LYS A 1 202 ? -0.463 0.343 9.385 1.00 91.06 202 LYS A O 1
ATOM 1648 N N . ILE A 1 203 ? -2.548 -0.452 9.670 1.00 90.44 203 ILE A N 1
ATOM 1649 C CA . ILE A 1 203 ? -2.518 -1.351 8.506 1.00 90.44 203 ILE A CA 1
ATOM 1650 C C . ILE A 1 203 ? -2.451 -0.540 7.212 1.00 90.44 203 ILE A C 1
ATOM 1652 O O . ILE A 1 203 ? -1.609 -0.841 6.370 1.00 90.44 203 ILE A O 1
ATOM 1656 N N . TYR A 1 204 ? -3.278 0.498 7.078 1.00 90.75 204 TYR A N 1
ATOM 1657 C CA . TYR A 1 204 ? -3.303 1.378 5.908 1.00 90.75 204 TYR A CA 1
ATOM 1658 C C . TYR A 1 204 ? -1.926 1.987 5.623 1.00 90.75 204 TYR A C 1
ATOM 1660 O O . TYR A 1 204 ? -1.362 1.767 4.552 1.00 90.75 204 TYR A O 1
ATOM 1668 N N . LEU A 1 205 ? -1.322 2.647 6.617 1.00 90.88 205 LEU A N 1
ATOM 1669 C CA . LEU A 1 205 ? 0.003 3.263 6.477 1.00 90.88 205 LEU A CA 1
ATOM 1670 C C . LEU A 1 205 ? 1.091 2.231 6.161 1.00 90.88 205 LEU A C 1
ATOM 1672 O O . LEU A 1 205 ? 2.010 2.500 5.388 1.00 90.88 205 LEU A O 1
ATOM 1676 N N . LYS A 1 206 ? 0.989 1.024 6.730 1.00 90.94 206 LYS A N 1
ATOM 1677 C CA . LYS A 1 206 ? 1.906 -0.073 6.408 1.00 90.94 206 LYS A CA 1
ATOM 1678 C C . LYS A 1 206 ? 1.763 -0.521 4.951 1.00 90.94 206 LYS A C 1
ATOM 1680 O O . LYS A 1 206 ? 2.776 -0.794 4.314 1.00 90.94 206 LYS A O 1
ATOM 1685 N N . CYS A 1 207 ? 0.542 -0.590 4.424 1.00 90.81 207 CYS A N 1
ATOM 1686 C CA . CYS A 1 207 ? 0.297 -0.945 3.025 1.00 90.81 207 CYS A CA 1
ATOM 1687 C C . CYS A 1 207 ? 0.846 0.116 2.071 1.00 90.81 207 CYS A C 1
ATOM 1689 O O . CYS A 1 207 ? 1.450 -0.242 1.064 1.00 90.81 207 CYS A O 1
ATOM 1691 N N . GLU A 1 208 ? 0.701 1.398 2.409 1.00 88.69 208 GLU A N 1
ATOM 1692 C CA . GLU A 1 208 ? 1.290 2.494 1.630 1.00 88.69 208 GLU A CA 1
ATOM 1693 C C . GLU A 1 208 ? 2.821 2.428 1.643 1.00 88.69 208 GLU A C 1
ATOM 1695 O O . GLU A 1 208 ? 3.477 2.601 0.617 1.00 88.69 208 GLU A O 1
ATOM 1700 N N . TRP A 1 209 ? 3.414 2.056 2.778 1.00 91.94 209 TRP A N 1
ATOM 1701 C CA . TRP A 1 209 ? 4.856 1.839 2.855 1.00 91.94 209 TRP A CA 1
ATOM 1702 C C . TRP A 1 209 ? 5.342 0.663 1.994 1.00 91.94 209 TRP A C 1
ATOM 1704 O O . TRP A 1 209 ? 6.370 0.759 1.322 1.00 91.94 209 TRP A O 1
ATOM 1714 N N . GLU A 1 210 ? 4.611 -0.454 1.977 1.00 89.88 210 GLU A N 1
ATOM 1715 C CA . GLU A 1 210 ? 4.934 -1.588 1.100 1.00 89.88 210 GLU A CA 1
ATOM 1716 C C . GLU A 1 210 ? 4.725 -1.250 -0.381 1.00 89.88 210 GLU A C 1
ATOM 1718 O O . GLU A 1 210 ? 5.524 -1.671 -1.220 1.00 89.88 210 GLU A O 1
ATOM 1723 N N . ARG A 1 211 ? 3.731 -0.414 -0.703 1.00 88.12 211 ARG A N 1
ATOM 1724 C CA . ARG A 1 211 ? 3.543 0.134 -2.048 1.00 88.12 211 ARG A CA 1
ATOM 1725 C C . ARG A 1 211 ? 4.749 0.952 -2.497 1.00 88.12 211 ARG A C 1
ATOM 1727 O O . ARG A 1 211 ? 5.240 0.725 -3.598 1.00 88.12 211 ARG A O 1
ATOM 1734 N N . ILE A 1 212 ? 5.264 1.840 -1.644 1.00 88.62 212 ILE A N 1
ATOM 1735 C CA . ILE A 1 212 ? 6.482 2.613 -1.932 1.00 88.62 212 ILE A CA 1
ATOM 1736 C C . ILE A 1 212 ? 7.648 1.663 -2.225 1.00 88.62 212 ILE A C 1
ATOM 1738 O O . ILE A 1 212 ? 8.285 1.780 -3.268 1.00 88.62 212 ILE A O 1
ATOM 1742 N N . LYS A 1 213 ? 7.892 0.666 -1.361 1.00 89.38 213 LYS A N 1
ATOM 1743 C CA . LYS A 1 213 ? 8.964 -0.324 -1.581 1.00 89.38 213 LYS A CA 1
ATOM 1744 C C . LYS A 1 213 ? 8.794 -1.092 -2.890 1.00 89.38 213 LYS A C 1
ATOM 1746 O O . LYS A 1 213 ? 9.791 -1.403 -3.544 1.00 89.38 213 LYS A O 1
ATOM 1751 N N . PHE A 1 214 ? 7.560 -1.450 -3.236 1.00 89.44 214 PHE A N 1
ATOM 1752 C CA . PHE A 1 214 ? 7.250 -2.121 -4.491 1.00 89.44 214 PHE A CA 1
ATOM 1753 C C . PHE A 1 214 ? 7.566 -1.211 -5.677 1.00 89.44 214 PHE A C 1
ATOM 1755 O O . PHE A 1 214 ? 8.292 -1.631 -6.573 1.00 89.44 214 PHE A O 1
ATOM 1762 N N . GLU A 1 215 ? 7.107 0.039 -5.652 1.00 85.94 215 GLU A N 1
ATOM 1763 C CA . GLU A 1 215 ? 7.329 1.006 -6.728 1.00 85.94 215 GLU A CA 1
ATOM 1764 C C . GLU A 1 215 ? 8.817 1.354 -6.903 1.00 85.94 215 GLU A C 1
ATOM 1766 O O . GLU A 1 215 ? 9.296 1.449 -8.032 1.00 85.94 215 GLU A O 1
ATOM 1771 N N . THR A 1 216 ? 9.591 1.434 -5.816 1.00 85.06 216 THR A N 1
ATOM 1772 C CA . THR A 1 216 ? 11.051 1.616 -5.882 1.00 85.06 216 THR A CA 1
ATOM 1773 C C . THR A 1 216 ? 11.755 0.433 -6.558 1.00 85.06 216 THR A C 1
ATOM 1775 O O . THR A 1 216 ? 12.727 0.628 -7.284 1.00 85.06 216 THR A O 1
ATOM 1778 N N . LYS A 1 217 ? 11.292 -0.805 -6.329 1.00 84.25 217 LYS A N 1
ATOM 1779 C CA . LYS A 1 217 ? 11.930 -2.021 -6.871 1.00 84.25 217 LYS A CA 1
ATOM 1780 C C . LYS A 1 217 ? 11.481 -2.358 -8.287 1.00 84.25 217 LYS A C 1
ATOM 1782 O O . LYS A 1 217 ? 12.277 -2.790 -9.113 1.00 84.25 217 LYS A O 1
ATOM 1787 N N . GLU A 1 218 ? 10.188 -2.227 -8.543 1.00 83.81 218 GLU A N 1
ATOM 1788 C CA . GLU A 1 218 ? 9.528 -2.727 -9.745 1.00 83.81 218 GLU A CA 1
ATOM 1789 C C . GLU A 1 218 ? 9.141 -1.604 -10.721 1.00 83.81 218 GLU A C 1
ATOM 1791 O O . GLU A 1 218 ? 8.681 -1.900 -11.828 1.00 83.81 218 GLU A O 1
ATOM 1796 N N . GLY A 1 219 ? 9.350 -0.340 -10.335 1.00 81.25 219 GLY A N 1
ATOM 1797 C CA . GLY A 1 219 ? 8.895 0.859 -11.038 1.00 81.25 219 GLY A CA 1
ATOM 1798 C C . GLY A 1 219 ? 7.423 1.177 -10.766 1.00 81.25 219 GLY A C 1
ATOM 1799 O O . GLY A 1 219 ? 6.783 0.527 -9.944 1.00 81.25 219 GLY A O 1
ATOM 1800 N N . LEU A 1 220 ? 6.850 2.135 -11.504 1.00 79.81 220 LEU A N 1
ATOM 1801 C CA . LEU A 1 220 ? 5.434 2.550 -11.416 1.00 79.81 220 LEU A CA 1
ATOM 1802 C C . LEU A 1 220 ? 4.442 1.494 -11.957 1.00 79.81 220 LEU A C 1
ATOM 1804 O O . LEU A 1 220 ? 3.504 1.799 -12.693 1.00 79.81 220 LEU A O 1
ATOM 1808 N N . LYS A 1 221 ? 4.665 0.217 -11.642 1.00 83.00 221 LYS A N 1
ATOM 1809 C CA . LYS A 1 221 ? 3.730 -0.868 -11.933 1.00 83.00 221 LYS A CA 1
ATOM 1810 C C . LYS A 1 221 ? 2.544 -0.796 -10.978 1.00 83.00 221 LYS A C 1
ATOM 1812 O O . LYS A 1 221 ? 2.652 -0.339 -9.847 1.00 83.00 221 LYS A O 1
ATOM 1817 N N . GLU A 1 222 ? 1.421 -1.323 -11.443 1.00 83.06 222 GLU A N 1
ATOM 1818 C CA . GLU A 1 222 ? 0.189 -1.399 -10.669 1.00 83.06 222 GLU A CA 1
ATOM 1819 C C . GLU A 1 222 ? 0.383 -2.261 -9.409 1.00 83.06 222 GLU A C 1
ATOM 1821 O O . GLU A 1 222 ? 0.655 -3.463 -9.490 1.00 83.06 222 GLU A O 1
ATOM 1826 N N . TYR A 1 223 ? 0.271 -1.617 -8.247 1.00 84.94 223 TYR A N 1
ATOM 1827 C CA . TYR A 1 223 ? 0.230 -2.251 -6.936 1.00 84.94 223 TYR A CA 1
ATOM 1828 C C . TYR A 1 223 ? -1.233 -2.425 -6.524 1.00 84.94 223 TYR A C 1
ATOM 1830 O O . TYR A 1 223 ? -1.973 -1.443 -6.447 1.00 84.94 223 TYR A O 1
ATOM 1838 N N . ASP A 1 224 ? -1.654 -3.664 -6.261 1.00 87.06 224 ASP A N 1
ATOM 1839 C CA . ASP A 1 224 ? -3.026 -3.969 -5.838 1.00 87.06 224 ASP A CA 1
ATOM 1840 C C . ASP A 1 224 ? -3.208 -3.632 -4.350 1.00 87.06 224 ASP A C 1
ATOM 1842 O O . ASP A 1 224 ? -3.163 -4.497 -3.471 1.00 87.06 224 ASP A O 1
ATOM 1846 N N . PHE A 1 225 ? -3.347 -2.333 -4.079 1.00 87.88 225 PHE A N 1
ATOM 1847 C CA . PHE A 1 225 ? -3.423 -1.789 -2.728 1.00 87.88 225 PHE A CA 1
ATOM 1848 C C . PHE A 1 225 ? -4.583 -2.378 -1.929 1.00 87.88 225 PHE A C 1
ATOM 1850 O O . PHE A 1 225 ? -4.409 -2.771 -0.777 1.00 87.88 225 PHE A O 1
ATOM 1857 N N . GLU A 1 226 ? -5.755 -2.473 -2.556 1.00 87.81 226 GLU A N 1
ATOM 1858 C CA . GLU A 1 226 ? -6.962 -2.975 -1.911 1.00 87.81 226 GLU A CA 1
ATOM 1859 C C . GLU A 1 226 ? -6.792 -4.429 -1.469 1.00 87.81 226 GLU A C 1
ATOM 1861 O O . GLU A 1 226 ? -7.105 -4.775 -0.328 1.00 87.81 226 GLU A O 1
ATOM 1866 N N . TYR A 1 227 ? -6.238 -5.273 -2.344 1.00 86.75 227 TYR A N 1
ATOM 1867 C CA . TYR A 1 227 ? -5.979 -6.668 -2.016 1.00 86.75 227 TYR A CA 1
ATOM 1868 C C . TYR A 1 227 ? -4.990 -6.818 -0.854 1.00 86.75 227 TYR A C 1
ATOM 1870 O O . TYR A 1 227 ? -5.267 -7.579 0.075 1.00 86.75 227 TYR A O 1
ATOM 1878 N N . GLU A 1 228 ? -3.865 -6.097 -0.869 1.00 88.12 228 GLU A N 1
ATOM 1879 C CA . GLU A 1 228 ? -2.865 -6.190 0.205 1.00 88.12 228 GLU A CA 1
ATOM 1880 C C . GLU A 1 228 ? -3.402 -5.657 1.540 1.00 88.12 228 GLU A C 1
ATOM 1882 O O . GLU A 1 228 ? -3.201 -6.288 2.582 1.00 88.12 228 GLU A O 1
ATOM 1887 N N . PHE A 1 229 ? -4.163 -4.559 1.511 1.00 89.81 229 PHE A N 1
ATOM 1888 C CA . PHE A 1 229 ? -4.827 -4.019 2.694 1.00 89.81 229 PHE A CA 1
ATOM 1889 C C . PHE A 1 229 ? -5.783 -5.035 3.315 1.00 89.81 229 PHE A C 1
ATOM 1891 O O . PHE A 1 229 ? -5.637 -5.403 4.485 1.00 89.81 229 PHE A O 1
ATOM 1898 N N . LYS A 1 230 ? -6.719 -5.550 2.512 1.00 86.31 230 LYS A N 1
ATOM 1899 C CA . LYS A 1 230 ? -7.716 -6.531 2.945 1.00 86.31 230 LYS A CA 1
ATOM 1900 C C . LYS A 1 230 ? -7.029 -7.818 3.430 1.00 86.31 230 LYS A C 1
ATOM 1902 O O . LYS A 1 230 ? -7.340 -8.330 4.501 1.00 86.31 230 LYS A O 1
ATOM 1907 N N . LYS A 1 231 ? -5.993 -8.304 2.747 1.00 86.06 231 LYS A N 1
ATOM 1908 C CA . LYS A 1 231 ? -5.204 -9.471 3.185 1.00 86.06 231 LYS A CA 1
ATOM 1909 C C . LYS A 1 231 ? -4.561 -9.277 4.562 1.00 86.06 231 LYS A C 1
ATOM 1911 O O . LYS A 1 231 ? -4.628 -10.183 5.396 1.00 86.06 231 LYS A O 1
ATOM 1916 N N . ILE A 1 232 ? -3.941 -8.125 4.826 1.00 85.25 232 ILE A N 1
ATOM 1917 C CA . ILE A 1 232 ? -3.336 -7.837 6.136 1.00 85.25 232 ILE A CA 1
ATOM 1918 C C . ILE A 1 232 ? -4.418 -7.673 7.208 1.00 85.25 232 ILE A C 1
ATOM 1920 O O . ILE A 1 232 ? -4.247 -8.180 8.320 1.00 85.25 232 ILE A O 1
ATOM 1924 N N . GLN A 1 233 ? -5.538 -7.027 6.876 1.00 83.88 233 GLN A N 1
ATOM 1925 C CA . GLN A 1 233 ? -6.705 -6.920 7.752 1.00 83.88 233 GLN A CA 1
ATOM 1926 C C . GLN A 1 233 ? -7.213 -8.311 8.151 1.00 83.88 233 GLN A C 1
ATOM 1928 O O . GLN A 1 233 ? -7.351 -8.592 9.339 1.00 83.88 233 GLN A O 1
ATOM 1933 N N . LEU A 1 234 ? -7.356 -9.221 7.185 1.00 81.56 234 LEU A N 1
ATOM 1934 C CA . LEU A 1 234 ? -7.747 -10.604 7.423 1.00 81.56 234 LEU A CA 1
ATOM 1935 C C . LEU A 1 234 ? -6.782 -11.313 8.382 1.00 81.56 234 LEU A C 1
ATOM 1937 O O . LEU A 1 234 ? -7.219 -11.852 9.392 1.00 81.56 234 LEU A O 1
ATOM 1941 N N . ILE A 1 235 ? -5.466 -11.257 8.131 1.00 78.50 235 ILE A N 1
ATOM 1942 C CA . ILE A 1 235 ? -4.441 -11.826 9.035 1.00 78.50 235 ILE A CA 1
ATOM 1943 C C . ILE A 1 235 ? -4.581 -11.270 10.461 1.00 78.50 235 ILE A C 1
ATOM 1945 O O . ILE A 1 235 ? -4.375 -11.988 11.440 1.00 78.50 235 ILE A O 1
ATOM 1949 N N . ASN A 1 236 ? -4.924 -9.994 10.588 1.00 77.12 236 ASN A N 1
ATOM 1950 C CA . ASN A 1 236 ? -5.104 -9.342 11.874 1.00 77.12 236 ASN A CA 1
ATOM 1951 C C . ASN A 1 236 ? -6.428 -9.679 12.566 1.00 77.12 236 ASN A C 1
ATOM 1953 O O . ASN A 1 236 ? -6.480 -9.567 13.787 1.00 77.12 236 ASN A O 1
ATOM 1957 N N . TYR A 1 237 ? -7.464 -10.113 11.855 1.00 74.69 237 TYR A N 1
ATOM 1958 C CA . TYR A 1 237 ? -8.618 -10.737 12.504 1.00 74.69 237 TYR A CA 1
ATOM 1959 C C . TYR A 1 237 ? -8.228 -12.092 13.109 1.00 74.69 237 TYR A C 1
ATOM 1961 O O . TYR A 1 237 ? -8.570 -12.379 14.253 1.00 74.69 237 TYR A O 1
ATOM 1969 N N . PHE A 1 238 ? -7.408 -12.874 12.394 1.00 68.69 238 PHE A N 1
ATOM 1970 C CA . PHE A 1 238 ? -6.917 -14.175 12.865 1.00 68.69 238 PHE A CA 1
ATOM 1971 C C . PHE A 1 238 ? -6.016 -14.089 14.101 1.00 68.69 238 PHE A C 1
ATOM 1973 O O . PHE A 1 238 ? -6.139 -14.905 15.007 1.00 68.69 238 PHE A O 1
ATOM 1980 N N . ASN A 1 239 ? -5.083 -13.134 14.137 1.00 68.31 239 ASN A N 1
ATOM 1981 C CA . ASN A 1 239 ? -4.088 -13.069 15.215 1.00 68.31 239 ASN A CA 1
ATOM 1982 C C . ASN A 1 239 ? -4.635 -12.509 16.537 1.00 68.31 239 ASN A C 1
ATOM 1984 O O . ASN A 1 239 ? -3.974 -12.653 17.559 1.00 68.31 239 ASN A O 1
ATOM 1988 N N . TYR A 1 240 ? -5.777 -11.819 16.514 1.00 63.97 240 TYR A N 1
ATOM 1989 C CA . TYR A 1 240 ? -6.309 -11.102 17.678 1.00 63.97 240 TYR A CA 1
ATOM 1990 C C . TYR A 1 240 ? -7.630 -11.692 18.194 1.00 63.97 240 TYR A C 1
ATOM 1992 O O . TYR A 1 240 ? -8.311 -11.032 18.972 1.00 63.97 240 TYR A O 1
ATOM 2000 N N . GLU A 1 241 ? -7.980 -12.914 17.766 1.00 60.16 241 GLU A N 1
ATOM 2001 C CA . GLU A 1 241 ? -9.174 -13.656 18.209 1.00 60.16 241 GLU A CA 1
ATOM 2002 C C . GLU A 1 241 ? -10.483 -12.850 18.118 1.00 60.16 241 GLU A C 1
ATOM 2004 O O . GLU A 1 241 ? -11.414 -13.060 18.892 1.00 60.16 241 GLU A O 1
ATOM 2009 N N . GLU A 1 242 ? -10.588 -11.925 17.159 1.00 60.66 242 GLU A N 1
ATOM 2010 C CA . GLU A 1 242 ? -11.839 -11.185 16.936 1.00 60.66 242 GLU A CA 1
ATOM 2011 C C . GLU A 1 242 ? -12.935 -12.080 16.330 1.00 60.66 242 GLU A C 1
ATOM 2013 O O . GLU A 1 242 ? -14.083 -11.658 16.252 1.00 6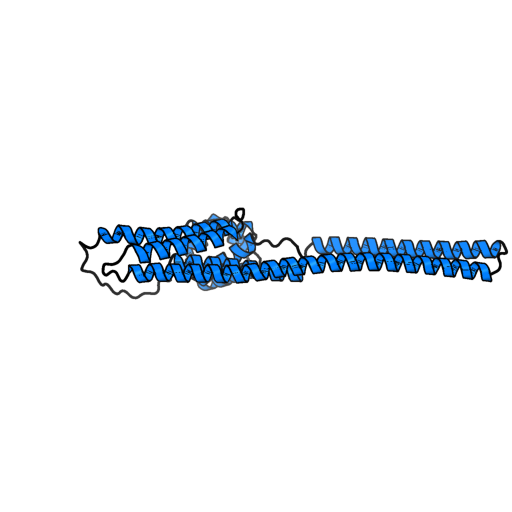0.66 242 GLU A O 1
ATOM 2018 N N . ILE A 1 243 ? -12.579 -13.303 15.916 1.00 64.62 243 ILE A N 1
ATOM 2019 C CA . ILE A 1 243 ? -13.449 -14.280 15.259 1.00 64.62 243 ILE A CA 1
ATOM 2020 C C . ILE A 1 243 ? -13.126 -15.663 15.803 1.00 64.62 243 ILE A C 1
ATOM 2022 O O . ILE A 1 243 ? -11.971 -16.098 15.789 1.00 64.62 243 ILE A O 1
ATOM 2026 N N . THR A 1 244 ? -14.152 -16.380 16.246 1.00 65.00 244 THR A N 1
ATOM 2027 C CA . THR A 1 244 ? -14.011 -17.770 16.677 1.00 65.00 244 THR A CA 1
ATOM 2028 C C . THR A 1 244 ? -13.826 -18.707 15.479 1.00 65.00 244 THR A C 1
ATOM 2030 O O . THR A 1 244 ? -14.322 -18.463 14.379 1.00 65.00 244 THR A O 1
ATOM 2033 N N . VAL A 1 245 ? -13.164 -19.851 15.682 1.00 62.47 245 VAL A N 1
ATOM 2034 C CA . VAL A 1 245 ? -12.995 -20.869 14.621 1.00 62.47 245 VAL A CA 1
ATOM 2035 C C . VAL A 1 245 ? -14.340 -21.364 14.084 1.00 62.47 245 VAL A C 1
ATOM 2037 O O . VAL A 1 245 ? -14.466 -21.677 12.900 1.00 62.47 245 VAL A O 1
ATOM 2040 N N . LYS A 1 246 ? -15.372 -21.364 14.932 1.00 64.69 246 LYS A N 1
ATOM 2041 C CA . LYS A 1 246 ? -16.742 -21.711 14.556 1.00 64.69 246 LYS A CA 1
ATOM 2042 C C . LYS A 1 246 ? -17.367 -20.678 13.612 1.00 64.69 246 LYS A C 1
ATOM 2044 O O . LYS A 1 246 ? -17.901 -21.069 12.578 1.00 64.69 246 LYS A O 1
ATOM 2049 N N . GLU A 1 247 ? -17.264 -19.386 13.924 1.00 67.94 247 GLU A N 1
ATOM 2050 C CA . GLU A 1 247 ? -17.736 -18.302 13.044 1.00 67.94 247 GLU A CA 1
ATOM 2051 C C . GLU A 1 247 ? -16.997 -18.324 11.707 1.00 67.94 247 GLU A C 1
ATOM 2053 O O . GLU A 1 247 ? -17.619 -18.282 10.650 1.00 67.94 247 GLU A O 1
ATOM 2058 N N . LEU A 1 248 ? -15.678 -18.510 11.736 1.00 65.75 248 LEU A N 1
ATOM 2059 C CA . LEU A 1 248 ? -14.882 -18.625 10.523 1.00 65.75 248 LEU A CA 1
ATOM 2060 C C . LEU A 1 248 ? -15.287 -19.832 9.669 1.00 65.75 248 LEU A C 1
ATOM 2062 O O . LEU A 1 248 ? -15.406 -19.710 8.451 1.00 65.75 248 LEU A O 1
ATOM 2066 N N . ASN A 1 249 ? -15.476 -21.003 10.281 1.00 64.25 249 ASN A N 1
ATOM 2067 C CA . ASN A 1 249 ? -15.909 -22.193 9.554 1.00 64.25 249 ASN A CA 1
ATOM 2068 C C . ASN A 1 249 ? -17.261 -21.958 8.881 1.00 64.25 249 ASN A C 1
ATOM 2070 O O . ASN A 1 249 ? -17.412 -22.320 7.716 1.00 64.25 249 ASN A O 1
ATOM 2074 N N . ASN A 1 250 ? -18.194 -21.292 9.561 1.00 68.00 250 ASN A N 1
ATOM 2075 C CA . ASN A 1 250 ? -19.478 -20.920 8.976 1.00 68.00 250 ASN A CA 1
ATOM 2076 C C . ASN A 1 250 ? -19.292 -19.980 7.773 1.00 68.00 250 ASN A C 1
ATOM 2078 O O . ASN A 1 250 ? -19.812 -20.272 6.699 1.00 68.00 250 ASN A O 1
ATOM 2082 N N . ILE A 1 251 ? -18.463 -18.938 7.900 1.00 69.44 251 ILE A N 1
ATOM 2083 C CA . ILE A 1 251 ? -18.151 -17.997 6.809 1.00 69.44 251 ILE A CA 1
ATOM 2084 C C . ILE A 1 251 ? -17.522 -18.721 5.605 1.00 69.44 251 ILE A C 1
ATOM 2086 O O . ILE A 1 251 ? -17.903 -18.502 4.454 1.00 69.44 251 ILE A O 1
ATOM 2090 N N . LEU A 1 252 ? -16.568 -19.624 5.845 1.00 67.19 252 LEU A N 1
ATOM 2091 C CA . LEU A 1 252 ? -15.899 -20.383 4.784 1.00 67.19 252 LEU A CA 1
ATOM 2092 C C . LEU A 1 252 ? -16.845 -21.364 4.074 1.00 67.19 252 LEU A C 1
ATOM 2094 O O . LEU A 1 252 ? -16.732 -21.544 2.857 1.00 67.19 252 LEU A O 1
ATOM 2098 N N . ILE A 1 253 ? -17.767 -21.985 4.818 1.00 66.06 253 ILE A N 1
ATOM 2099 C CA . ILE A 1 253 ? -18.815 -22.860 4.276 1.00 66.06 253 ILE A CA 1
ATOM 2100 C C . ILE A 1 253 ? -19.791 -22.044 3.417 1.00 66.06 253 ILE A C 1
ATOM 2102 O O . ILE A 1 253 ? -20.066 -22.434 2.280 1.00 66.06 253 ILE A O 1
ATOM 2106 N N . GLU A 1 254 ? -20.255 -20.894 3.914 1.00 64.75 254 GLU A N 1
ATOM 2107 C CA . GLU A 1 254 ? -21.186 -19.997 3.213 1.00 64.75 254 GLU A CA 1
ATOM 2108 C C . GLU A 1 254 ? -20.622 -19.480 1.884 1.00 64.75 254 GLU A C 1
ATOM 2110 O O . GLU A 1 254 ? -21.319 -19.476 0.868 1.00 64.75 254 GLU A O 1
ATOM 2115 N N . ILE A 1 255 ? -19.332 -19.132 1.837 1.00 65.00 255 ILE A N 1
ATOM 2116 C CA . ILE A 1 255 ? -18.674 -18.608 0.626 1.00 65.00 255 ILE A CA 1
ATOM 2117 C C . ILE A 1 255 ? -18.495 -19.698 -0.460 1.00 65.00 255 ILE A C 1
ATOM 2119 O O . ILE A 1 255 ? -17.967 -19.435 -1.544 1.00 65.00 255 ILE A O 1
ATOM 2123 N N . LYS A 1 256 ? -18.939 -20.945 -0.221 1.00 60.03 256 LYS A N 1
ATOM 2124 C CA . LYS A 1 256 ? -18.697 -22.109 -1.101 1.00 60.03 256 LYS A CA 1
ATOM 2125 C C . LYS A 1 256 ? -17.214 -22.260 -1.449 1.00 60.03 256 LYS A C 1
ATOM 2127 O O . LYS A 1 256 ? -16.847 -22.823 -2.487 1.00 60.03 256 LYS A O 1
ATOM 2132 N N . LEU A 1 257 ? -16.341 -21.777 -0.567 1.00 56.53 257 LEU A N 1
ATOM 2133 C CA . LEU A 1 257 ? -14.911 -22.010 -0.618 1.00 56.53 257 LEU A CA 1
ATOM 2134 C C . LEU A 1 257 ? -14.733 -23.467 -0.231 1.00 56.53 257 LEU A C 1
ATOM 2136 O O . LEU A 1 257 ? -14.595 -23.793 0.939 1.00 56.53 257 LEU A O 1
ATOM 2140 N N . ASN A 1 258 ? -14.869 -24.331 -1.239 1.00 47.66 258 ASN A N 1
ATOM 2141 C CA . ASN A 1 258 ? -15.031 -25.767 -1.107 1.00 47.66 258 ASN A CA 1
ATOM 2142 C C . ASN A 1 258 ? -14.046 -26.278 -0.051 1.00 47.66 258 ASN A C 1
ATOM 2144 O O . ASN A 1 258 ? -12.853 -26.429 -0.325 1.00 47.66 258 ASN A O 1
ATOM 2148 N N . GLN A 1 259 ? -14.533 -26.499 1.174 1.00 46.34 259 GLN A N 1
ATOM 2149 C CA . GLN A 1 259 ? -13.715 -26.991 2.277 1.00 46.34 259 GLN A CA 1
ATOM 2150 C C . GLN A 1 259 ? -13.009 -28.262 1.805 1.00 46.34 259 GLN A C 1
ATOM 2152 O O . GLN A 1 259 ? -11.821 -28.430 2.037 1.00 46.34 259 GLN A O 1
ATOM 2157 N N . LYS A 1 260 ? -13.679 -29.067 0.967 1.00 43.50 260 LYS A N 1
ATOM 2158 C CA . LYS A 1 260 ? -13.102 -30.209 0.257 1.00 43.50 260 LYS A CA 1
ATOM 2159 C C . LYS A 1 260 ? -11.890 -29.885 -0.628 1.00 43.50 260 LYS A C 1
ATOM 2161 O O . LYS A 1 260 ? -11.024 -30.730 -0.677 1.00 43.50 260 LYS A O 1
ATOM 2166 N N . SER A 1 261 ? -11.731 -28.746 -1.306 1.00 48.00 261 SER A N 1
ATOM 2167 C CA . SER A 1 261 ? -10.506 -28.472 -2.099 1.00 48.00 261 SER A CA 1
ATOM 2168 C C . SER A 1 261 ? -9.363 -27.887 -1.257 1.00 48.00 261 SER A C 1
ATOM 2170 O O . SER A 1 261 ? -8.192 -28.181 -1.510 1.00 48.00 261 SER A O 1
ATOM 2172 N N . LEU A 1 262 ? -9.685 -27.115 -0.212 1.00 48.72 262 LEU A N 1
ATOM 2173 C CA . LEU A 1 262 ? -8.702 -26.608 0.747 1.00 48.72 262 LEU A CA 1
ATOM 2174 C C . LEU A 1 262 ? -8.236 -27.696 1.734 1.00 48.72 262 LEU A C 1
ATOM 2176 O O . LEU A 1 262 ? -7.058 -27.669 2.093 1.00 48.72 262 LEU A O 1
ATOM 2180 N N . LEU A 1 263 ? -9.107 -28.641 2.111 1.00 44.84 263 LEU A N 1
ATOM 2181 C CA . LEU A 1 263 ? -8.887 -29.714 3.095 1.00 44.84 263 LEU A CA 1
ATOM 2182 C C . LEU A 1 263 ? -8.648 -31.111 2.482 1.00 44.84 263 LEU A C 1
ATOM 2184 O O . LEU A 1 263 ? -8.042 -31.929 3.164 1.00 44.84 263 LEU A O 1
ATOM 2188 N N . LYS A 1 264 ? -9.004 -31.424 1.216 1.00 42.72 264 LYS A N 1
ATOM 2189 C CA . LYS A 1 264 ? -8.669 -32.750 0.611 1.00 42.72 264 LYS A CA 1
ATOM 2190 C C . LYS A 1 264 ? -7.170 -32.987 0.450 1.00 42.72 264 LYS A C 1
ATOM 2192 O O . LYS A 1 264 ? -6.759 -34.133 0.360 1.00 42.72 264 LYS A O 1
ATOM 2197 N N . LYS A 1 265 ? -6.342 -31.937 0.409 1.00 42.91 265 LYS A N 1
ATOM 2198 C CA . LYS A 1 265 ? -4.875 -32.093 0.483 1.00 42.91 265 LYS A CA 1
ATOM 2199 C C . LYS A 1 265 ? -4.348 -32.209 1.919 1.00 42.91 265 LYS A C 1
ATOM 2201 O O . LYS A 1 265 ? -3.144 -32.333 2.092 1.00 42.91 265 LYS A O 1
ATOM 2206 N N . ILE A 1 266 ? -5.223 -32.109 2.921 1.00 42.25 266 ILE A N 1
ATOM 2207 C CA . ILE A 1 266 ? -4.875 -32.055 4.348 1.00 42.25 266 ILE A CA 1
ATOM 2208 C C . ILE A 1 266 ? -5.384 -33.298 5.100 1.00 42.25 266 ILE A C 1
ATOM 2210 O O . ILE A 1 266 ? -4.874 -33.567 6.177 1.00 42.25 266 ILE A O 1
ATOM 2214 N N . TYR A 1 267 ? -6.297 -34.104 4.539 1.00 41.81 267 TYR A N 1
ATOM 2215 C CA . TYR A 1 267 ? -6.791 -35.302 5.226 1.00 41.81 267 TYR A CA 1
ATOM 2216 C C . TYR A 1 267 ? -6.977 -36.514 4.318 1.00 41.81 267 TYR A C 1
ATOM 2218 O O . TYR A 1 267 ? -7.589 -36.416 3.254 1.00 41.81 267 TYR A O 1
ATOM 2226 N N . PRO A 1 268 ? -6.491 -37.668 4.797 1.00 39.53 268 PRO A N 1
ATOM 2227 C CA . PRO A 1 268 ? -7.356 -38.508 5.618 1.00 39.53 268 PRO A CA 1
ATOM 2228 C C . PRO A 1 268 ? -6.826 -38.674 7.056 1.00 39.53 268 PRO A C 1
ATOM 2230 O O . PRO A 1 268 ? -5.635 -38.852 7.263 1.00 39.53 268 PRO A O 1
ATOM 2233 N N . GLN A 1 269 ? -7.755 -38.677 8.018 1.00 39.94 269 GLN A N 1
ATOM 2234 C CA . GLN A 1 269 ? -7.611 -39.035 9.444 1.00 39.94 269 GLN A CA 1
ATOM 2235 C C . GLN A 1 269 ? -7.006 -38.014 10.439 1.00 39.94 269 GLN A C 1
ATOM 2237 O O . GLN A 1 269 ? -5.918 -37.491 10.238 1.00 39.94 269 GLN A O 1
ATOM 2242 N N . LYS A 1 270 ? -7.724 -37.888 11.575 1.00 41.12 270 LYS A N 1
ATOM 2243 C CA . LYS A 1 270 ? -7.529 -37.142 12.846 1.00 41.12 270 LYS A CA 1
ATOM 2244 C C . LYS A 1 270 ? -8.264 -35.802 13.011 1.00 41.12 270 LYS A C 1
ATOM 2246 O O . LYS A 1 270 ? -8.296 -34.957 12.138 1.00 41.12 270 LYS A O 1
ATOM 2251 N N . THR A 1 271 ? -8.887 -35.624 14.172 1.00 47.91 271 THR A N 1
ATOM 2252 C CA . THR A 1 271 ? -9.501 -34.381 14.651 1.00 47.91 271 THR A CA 1
ATOM 2253 C C . THR A 1 271 ? -8.395 -33.380 14.998 1.00 47.91 271 THR A C 1
ATOM 2255 O O . THR A 1 271 ? -7.823 -33.459 16.085 1.00 47.91 271 THR A O 1
ATOM 2258 N N . LEU A 1 272 ? -8.031 -32.489 14.069 1.00 53.09 272 LEU A N 1
ATOM 2259 C CA . LEU A 1 272 ? -7.147 -31.359 14.392 1.00 53.09 272 LEU A CA 1
ATOM 2260 C C . LEU A 1 272 ? -7.831 -30.433 15.399 1.00 53.09 272 LEU A C 1
ATOM 2262 O O . LEU A 1 272 ? -9.035 -30.197 15.297 1.00 53.09 272 LEU A O 1
ATOM 2266 N N . SER A 1 273 ? -7.045 -29.872 16.317 1.00 60.31 273 SER A N 1
ATOM 2267 C CA . SER A 1 273 ? -7.517 -28.803 17.192 1.00 60.31 273 SER A CA 1
ATOM 2268 C C . SER A 1 273 ? -7.803 -27.535 16.372 1.00 60.31 273 SER A C 1
ATOM 2270 O O . SER A 1 273 ? -7.188 -27.293 15.325 1.00 60.31 273 SER A O 1
ATOM 2272 N N . ASP A 1 274 ? -8.726 -26.708 16.861 1.00 58.91 274 ASP A N 1
ATOM 2273 C CA . ASP A 1 274 ? -9.080 -25.403 16.289 1.00 58.91 274 ASP A CA 1
ATOM 2274 C C . ASP A 1 274 ? -7.846 -24.507 16.034 1.00 58.91 274 ASP A C 1
ATOM 2276 O O . ASP A 1 274 ? -7.787 -23.748 15.059 1.00 58.91 274 ASP A O 1
ATOM 2280 N N . GLU A 1 275 ? -6.802 -24.650 16.852 1.00 63.34 275 GLU A N 1
ATOM 2281 C CA . GLU A 1 275 ? -5.559 -23.887 16.741 1.00 63.34 275 GLU A CA 1
ATOM 2282 C C . GLU A 1 275 ? -4.718 -24.287 15.514 1.00 63.34 275 GLU A C 1
ATOM 2284 O O . GLU A 1 275 ? -4.111 -23.442 14.843 1.00 63.34 275 GLU A O 1
ATOM 2289 N N . ASP A 1 276 ? -4.720 -25.573 15.161 1.00 65.00 276 ASP A N 1
ATOM 2290 C CA . ASP A 1 276 ? -3.980 -26.086 14.009 1.00 65.00 276 ASP A CA 1
ATOM 2291 C C . ASP A 1 276 ? -4.648 -25.698 12.683 1.00 65.00 276 ASP A C 1
ATOM 2293 O O . ASP A 1 276 ? -3.964 -25.430 11.685 1.00 65.00 276 ASP A O 1
ATOM 2297 N N . ILE A 1 277 ? -5.982 -25.602 12.669 1.00 64.06 277 ILE A N 1
ATOM 2298 C CA . ILE A 1 277 ? -6.755 -25.100 11.524 1.00 64.06 277 ILE A CA 1
ATOM 2299 C C . ILE A 1 277 ? -6.395 -23.631 11.261 1.00 64.06 277 ILE A C 1
ATOM 2301 O O . ILE A 1 277 ? -6.046 -23.272 10.128 1.00 64.06 277 ILE A O 1
ATOM 2305 N N . ASN A 1 278 ? -6.369 -22.800 12.308 1.00 63.53 278 ASN A N 1
ATOM 2306 C CA . ASN A 1 278 ? -5.978 -21.392 12.216 1.00 63.53 278 ASN A CA 1
ATOM 2307 C C . ASN A 1 278 ? -4.553 -21.219 11.683 1.00 63.53 278 ASN A C 1
ATOM 2309 O O . ASN A 1 278 ? -4.334 -20.458 10.735 1.00 63.53 278 ASN A O 1
ATOM 2313 N N . LYS A 1 279 ? -3.581 -21.973 12.216 1.00 70.81 279 LYS A N 1
ATOM 2314 C CA . LYS A 1 279 ? -2.184 -21.938 11.744 1.00 70.81 279 LYS A CA 1
ATOM 2315 C C . LYS A 1 279 ? -2.072 -22.288 10.258 1.00 70.81 279 LYS A C 1
ATOM 2317 O O . LYS A 1 279 ? -1.298 -21.657 9.530 1.00 70.81 279 LYS A O 1
ATOM 2322 N N . GLN A 1 280 ? -2.854 -23.250 9.768 1.00 67.94 280 GLN A N 1
ATOM 2323 C CA . GLN A 1 280 ? -2.837 -23.640 8.356 1.00 67.94 280 GLN A CA 1
ATOM 2324 C C . GLN A 1 280 ? -3.501 -22.616 7.428 1.00 67.94 280 GLN A C 1
ATOM 2326 O O . GLN A 1 280 ? -2.973 -22.357 6.339 1.00 67.94 280 GLN A O 1
ATOM 2331 N N . ILE A 1 281 ? -4.613 -22.004 7.844 1.00 66.75 281 ILE A N 1
ATOM 2332 C CA . ILE A 1 281 ? -5.271 -20.929 7.087 1.00 66.75 281 ILE A CA 1
ATOM 2333 C C . ILE A 1 281 ? -4.358 -19.699 7.023 1.00 66.75 281 ILE A C 1
ATOM 2335 O O . ILE A 1 281 ? -4.059 -19.224 5.924 1.00 66.75 281 ILE A O 1
ATOM 2339 N N . LEU A 1 282 ? -3.793 -19.270 8.158 1.00 69.12 282 LEU A N 1
ATOM 2340 C CA . LEU A 1 282 ? -2.778 -18.211 8.228 1.00 69.12 282 LEU A CA 1
ATOM 2341 C C . LEU A 1 282 ? -1.596 -18.496 7.298 1.00 69.12 282 LEU A C 1
ATOM 2343 O O . LEU A 1 282 ? -1.146 -17.613 6.568 1.00 69.12 282 LEU A O 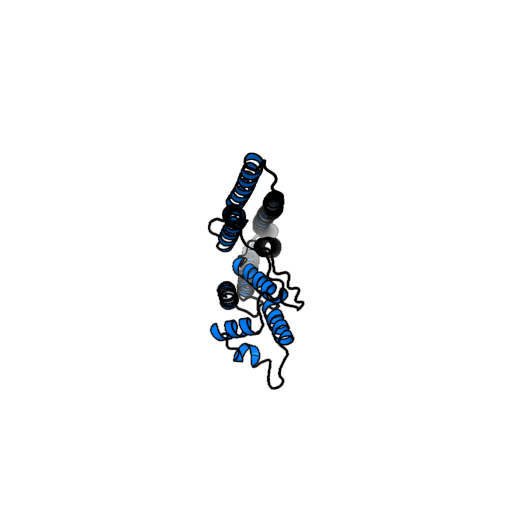1
ATOM 2347 N N . LYS A 1 283 ? -1.106 -19.741 7.265 1.00 74.25 283 LYS A N 1
ATOM 2348 C CA . LYS A 1 283 ? -0.017 -20.155 6.369 1.00 74.25 283 LYS A CA 1
ATOM 2349 C C . LYS A 1 283 ? -0.407 -20.068 4.891 1.00 74.25 283 LYS A C 1
ATOM 2351 O O . LYS A 1 283 ? 0.463 -19.797 4.070 1.00 74.25 283 LYS A O 1
ATOM 2356 N N . LYS A 1 284 ? -1.673 -20.291 4.523 1.00 69.19 284 LYS A N 1
ATOM 2357 C CA . LYS A 1 284 ? -2.156 -20.125 3.138 1.00 69.19 284 LYS A CA 1
ATOM 2358 C C . LYS A 1 284 ? -2.348 -18.658 2.758 1.00 69.19 284 LYS A C 1
ATOM 2360 O O . LYS A 1 284 ? -1.933 -18.296 1.659 1.00 69.19 284 LYS A O 1
ATOM 2365 N N . ILE A 1 285 ? -2.892 -17.832 3.656 1.00 69.75 285 ILE A N 1
ATOM 2366 C CA . ILE A 1 285 ? -3.028 -16.378 3.453 1.00 69.75 285 ILE A CA 1
ATOM 2367 C C . ILE A 1 285 ? -1.641 -15.743 3.284 1.00 69.75 285 ILE A C 1
ATOM 2369 O O . ILE A 1 285 ? -1.395 -15.038 2.310 1.00 69.75 285 ILE A O 1
ATOM 2373 N N . LYS A 1 286 ? -0.689 -16.077 4.168 1.00 72.25 286 LYS A N 1
ATOM 2374 C CA . LYS A 1 286 ? 0.703 -15.598 4.088 1.00 72.25 286 LYS A CA 1
ATOM 2375 C C . LYS A 1 286 ? 1.446 -16.064 2.829 1.00 72.25 286 LYS A C 1
ATOM 2377 O O . LYS A 1 286 ? 2.425 -15.436 2.451 1.00 72.25 286 LYS A O 1
ATOM 2382 N N . LYS A 1 287 ? 1.019 -17.165 2.199 1.00 75.38 287 LYS A N 1
ATOM 2383 C CA . LYS A 1 287 ? 1.634 -17.732 0.983 1.00 75.38 287 LYS A CA 1
ATOM 2384 C C . LYS A 1 287 ? 0.919 -17.333 -0.316 1.00 75.38 287 LYS A C 1
ATOM 2386 O O . LYS A 1 287 ? 1.151 -17.990 -1.328 1.00 75.38 287 LYS A O 1
ATOM 2391 N N . ASP A 1 288 ? 0.035 -16.333 -0.286 1.00 64.88 288 ASP A N 1
ATOM 2392 C CA . ASP A 1 288 ? -0.700 -15.832 -1.462 1.00 64.88 288 ASP A CA 1
ATOM 2393 C C . ASP A 1 288 ? -1.480 -16.907 -2.229 1.00 64.88 288 ASP A C 1
ATOM 2395 O O . ASP A 1 288 ? -1.603 -16.885 -3.452 1.00 64.88 288 ASP A O 1
ATOM 2399 N N . LYS A 1 289 ? -2.022 -17.891 -1.501 1.00 71.50 289 LYS A N 1
ATOM 2400 C CA . LYS A 1 289 ? -2.818 -18.968 -2.109 1.00 71.50 289 LYS A CA 1
ATOM 2401 C C . LYS A 1 289 ? -4.309 -18.649 -2.223 1.00 71.50 289 LYS A C 1
ATOM 2403 O O . LYS A 1 289 ? -5.044 -19.467 -2.770 1.00 71.50 289 LYS A O 1
ATOM 2408 N N . LEU A 1 290 ? -4.755 -17.514 -1.688 1.00 73.50 290 LEU A N 1
ATOM 2409 C CA . LEU A 1 290 ? -6.134 -17.040 -1.799 1.00 73.50 290 LEU A CA 1
ATOM 2410 C C . LEU A 1 290 ? -6.229 -16.009 -2.919 1.00 73.50 290 LEU A C 1
ATOM 2412 O O . LEU A 1 290 ? -5.376 -15.140 -3.050 1.00 73.50 290 LEU A O 1
ATOM 2416 N N . SER A 1 291 ? -7.270 -16.117 -3.736 1.00 79.25 291 SER A N 1
ATOM 2417 C CA . SER A 1 291 ? -7.569 -15.114 -4.758 1.00 79.25 291 SER A CA 1
ATOM 2418 C C . SER A 1 291 ? -8.144 -13.840 -4.132 1.00 79.25 291 SER A C 1
ATOM 2420 O O . SER A 1 291 ? -8.770 -13.889 -3.072 1.00 79.25 291 SER A O 1
ATOM 2422 N N . ARG A 1 292 ? -8.016 -12.706 -4.833 1.00 76.94 292 ARG A N 1
ATOM 2423 C CA . ARG A 1 292 ? -8.599 -11.417 -4.421 1.00 76.94 292 ARG A CA 1
ATOM 2424 C C . ARG A 1 292 ? -10.077 -11.522 -4.055 1.00 76.94 292 ARG A C 1
ATOM 2426 O O . ARG A 1 292 ? -10.472 -11.085 -2.981 1.00 76.94 292 ARG A O 1
ATOM 2433 N N . LYS A 1 293 ? -10.873 -12.173 -4.909 1.00 80.69 293 LYS A N 1
ATOM 2434 C CA . LYS A 1 293 ? -12.312 -12.369 -4.684 1.00 80.69 293 LYS A CA 1
ATOM 2435 C C . LYS A 1 293 ? -12.593 -13.105 -3.371 1.00 80.69 293 LYS A C 1
ATOM 2437 O O . LYS A 1 293 ? -13.501 -12.720 -2.650 1.00 80.69 293 LYS A O 1
ATOM 2442 N N . GLN A 1 294 ? -11.788 -14.117 -3.045 1.00 79.50 294 GLN A N 1
ATOM 2443 C CA . GLN A 1 294 ? -11.932 -14.877 -1.801 1.00 79.50 294 GLN A CA 1
ATOM 2444 C C . GLN A 1 294 ? -11.584 -14.035 -0.572 1.00 79.50 294 GLN A C 1
ATOM 2446 O O . GLN A 1 294 ? -12.319 -14.074 0.404 1.00 79.50 294 GLN A O 1
ATOM 2451 N N . VAL A 1 295 ? -10.493 -13.261 -0.615 1.00 80.00 295 VAL A N 1
ATOM 2452 C CA . VAL A 1 295 ? -10.095 -12.398 0.511 1.00 80.00 295 VAL A CA 1
ATOM 2453 C C . VAL A 1 295 ? -11.158 -11.334 0.791 1.00 80.00 295 VAL A C 1
ATOM 2455 O O . VAL A 1 295 ? -11.540 -11.160 1.945 1.00 80.00 295 VAL A O 1
ATOM 2458 N N . ILE A 1 296 ? -11.672 -10.679 -0.255 1.00 78.94 296 ILE A N 1
ATOM 2459 C CA . ILE A 1 296 ? -12.717 -9.654 -0.122 1.00 78.94 296 ILE A CA 1
ATOM 2460 C C . ILE A 1 296 ? -13.996 -10.265 0.460 1.00 78.94 296 ILE A C 1
ATOM 2462 O O . ILE A 1 296 ? -14.491 -9.770 1.462 1.00 78.94 296 ILE A O 1
ATOM 2466 N N . GLN A 1 297 ? -14.479 -11.383 -0.098 1.00 79.62 297 GLN A N 1
ATOM 2467 C CA . GLN A 1 297 ? -15.694 -12.050 0.389 1.00 79.62 297 GLN A CA 1
ATOM 2468 C C . GLN A 1 297 ? -15.598 -12.464 1.859 1.00 79.62 297 GLN A C 1
ATOM 2470 O O . GLN A 1 297 ? -16.566 -12.309 2.597 1.00 79.62 297 GLN A O 1
ATOM 2475 N N . ILE A 1 298 ? -14.438 -12.979 2.283 1.00 77.19 298 ILE A N 1
ATOM 2476 C CA . ILE A 1 298 ? -14.233 -13.366 3.679 1.00 77.19 298 ILE A CA 1
ATOM 2477 C C . ILE A 1 298 ? -14.349 -12.132 4.577 1.00 77.19 298 ILE A C 1
ATOM 2479 O O . ILE A 1 298 ? -15.090 -12.177 5.545 1.00 77.19 298 ILE A O 1
ATOM 2483 N N . ILE A 1 299 ? -13.679 -11.023 4.255 1.00 78.56 299 ILE A N 1
ATOM 2484 C CA . ILE A 1 299 ? -13.705 -9.821 5.106 1.00 78.56 299 ILE A CA 1
ATOM 2485 C C . ILE A 1 299 ? -15.078 -9.174 5.147 1.00 78.56 299 ILE A C 1
ATOM 2487 O O . ILE A 1 299 ? -15.531 -8.840 6.233 1.00 78.56 299 ILE A O 1
ATOM 2491 N N . THR A 1 300 ? -15.755 -9.040 4.004 1.00 78.38 300 THR A N 1
ATOM 2492 C CA . THR A 1 300 ? -17.118 -8.495 3.974 1.00 78.38 300 THR A CA 1
ATOM 2493 C C . THR A 1 300 ? -18.022 -9.279 4.916 1.00 78.38 300 THR A C 1
ATOM 2495 O O . THR A 1 300 ? -18.753 -8.689 5.700 1.00 78.38 300 THR A O 1
ATOM 2498 N N . ARG A 1 301 ? -17.902 -10.611 4.925 1.00 73.88 301 ARG A N 1
ATOM 2499 C CA . ARG A 1 301 ? -18.708 -11.446 5.812 1.00 73.88 301 ARG A CA 1
ATOM 2500 C C . ARG A 1 301 ? -18.301 -11.346 7.280 1.00 73.88 301 ARG A C 1
ATOM 2502 O O . ARG A 1 301 ? -19.156 -11.419 8.147 1.00 73.88 301 ARG A O 1
ATOM 2509 N N . ILE A 1 302 ? -17.012 -11.167 7.559 1.00 74.44 302 ILE A N 1
ATOM 2510 C CA . ILE A 1 302 ? -16.507 -10.900 8.912 1.00 74.44 302 ILE A CA 1
ATOM 2511 C C . ILE A 1 302 ? -17.070 -9.587 9.461 1.00 74.44 302 ILE A C 1
ATOM 2513 O O . ILE A 1 302 ? -17.383 -9.511 10.640 1.00 74.44 302 ILE A O 1
ATOM 2517 N N . GLU A 1 303 ? -17.171 -8.554 8.626 1.00 72.44 303 GLU A N 1
ATOM 2518 C CA . GLU A 1 303 ? -17.667 -7.232 9.024 1.00 72.44 303 GLU A CA 1
ATOM 2519 C C . GLU A 1 303 ? -19.201 -7.196 9.196 1.00 72.44 303 GLU A C 1
ATOM 2521 O O . GLU A 1 303 ? -19.713 -6.298 9.860 1.00 72.44 303 GLU A O 1
ATOM 2526 N N . GLU A 1 304 ? -19.927 -8.172 8.638 1.00 71.69 304 GLU A N 1
ATOM 2527 C CA . GLU A 1 304 ? -21.384 -8.338 8.787 1.00 71.69 304 GLU A CA 1
ATOM 2528 C C . GLU A 1 304 ? -21.814 -9.085 10.067 1.00 71.69 304 GLU A C 1
ATOM 2530 O O . GLU A 1 304 ? -22.991 -9.016 10.430 1.00 71.69 304 GLU A O 1
ATOM 2535 N N . VAL A 1 305 ? -20.900 -9.818 10.720 1.00 60.47 305 VAL A N 1
ATOM 2536 C CA . VAL A 1 305 ? -21.153 -10.642 11.924 1.00 60.47 305 VAL A CA 1
ATOM 2537 C C . VAL A 1 305 ? -20.850 -9.857 13.201 1.00 60.47 305 VAL A C 1
ATOM 2539 O O . VAL A 1 305 ? -21.687 -9.914 14.131 1.00 60.47 305 VAL A O 1
#

Foldseek 3Di:
DDVVVVVVVVVVVVVVVVVVVVVVVLVVVLVVVLVVCVVVPHDVVVNVVVSVVSVVVVVVVVVVVVVVVVVVVVVLLVVLVVVLVVLVVLLVVLVVLVVVLLVLLVVLVVVVVDDDDPPDPVNVVSLVVSVVSLVVLLVSFDPPDPLSVVLSVLSVVSSVVSVVVVPCVVPPPPDDDDDDDDDDDDDQDPDDSSRVSVVLVVLLSVLSVVVSVCCNVVNPDDDPSVLSSLLVVVLVCLVRVVDALVRLVVLCVVVPVPCCVLCVVPDDDDDDDSVVVSVSVSVCSVVVVDDSVRSVSSVVSSVVD

Organism: NCBI:txid883064

Radius of gyration: 33.09 Å; chains: 1; bounding box: 74×66×104 Å